Protein AF-A0A9J6D8A8-F1 (afdb_monomer_lite)

Organism: Rhipicephalus microplus (NCBI:txid6941)

Radius of gyration: 27.69 Å; chains: 1; bounding box: 55×91×61 Å

Structure (mmCIF, N/CA/C/O backbone):
data_AF-A0A9J6D8A8-F1
#
_entry.id   AF-A0A9J6D8A8-F1
#
loop_
_atom_site.group_PDB
_atom_site.id
_atom_site.type_symbol
_atom_site.label_atom_id
_atom_site.label_alt_id
_atom_site.label_comp_id
_atom_site.label_asym_id
_atom_site.label_entity_id
_atom_site.label_seq_id
_atom_site.pdbx_PDB_ins_code
_atom_site.Cartn_x
_atom_site.Cartn_y
_atom_site.Cartn_z
_atom_site.occupancy
_atom_site.B_iso_or_equiv
_atom_site.auth_seq_id
_atom_site.auth_comp_id
_atom_site.auth_asym_id
_atom_site.auth_atom_id
_atom_site.pdbx_PDB_model_num
ATOM 1 N N . MET A 1 1 ? -4.383 72.864 32.212 1.00 35.28 1 MET A N 1
ATOM 2 C CA . MET A 1 1 ? -5.854 72.749 32.378 1.00 35.28 1 MET A CA 1
ATOM 3 C C . MET A 1 1 ? -6.503 73.146 31.056 1.00 35.28 1 MET A C 1
ATOM 5 O O . MET A 1 1 ? -5.994 74.085 30.468 1.00 35.28 1 MET A O 1
ATOM 9 N N . LYS A 1 2 ? -7.556 72.514 30.526 1.00 36.81 2 LYS A N 1
ATOM 10 C CA . LYS A 1 2 ? -8.267 71.269 30.898 1.00 36.81 2 LYS A CA 1
ATOM 11 C C . LYS A 1 2 ? -8.363 70.360 29.654 1.00 36.81 2 LYS A C 1
ATOM 13 O O . LYS A 1 2 ? -8.158 70.834 28.544 1.00 36.81 2 LYS A O 1
ATOM 18 N N . ALA A 1 3 ? -8.729 69.097 29.846 1.00 33.97 3 ALA A N 1
ATOM 19 C CA . ALA A 1 3 ? -9.171 68.184 28.790 1.00 33.97 3 ALA A CA 1
ATOM 20 C C . ALA A 1 3 ? -10.466 67.481 29.241 1.00 33.97 3 ALA A C 1
ATOM 22 O O . ALA A 1 3 ? -10.722 67.449 30.446 1.00 33.97 3 ALA A O 1
ATOM 23 N N . LEU A 1 4 ? -11.199 66.877 28.290 1.00 40.53 4 LEU A N 1
ATOM 24 C CA . LEU A 1 4 ? -12.414 66.053 28.483 1.00 40.53 4 LEU A CA 1
ATOM 25 C C . LEU A 1 4 ? -13.652 66.848 28.983 1.00 40.53 4 LEU A C 1
ATOM 27 O O . LEU A 1 4 ? -13.498 67.826 29.704 1.00 40.53 4 LEU A O 1
ATOM 31 N N . THR A 1 5 ? -14.925 66.513 28.713 1.00 37.47 5 THR A N 1
ATOM 32 C CA . THR A 1 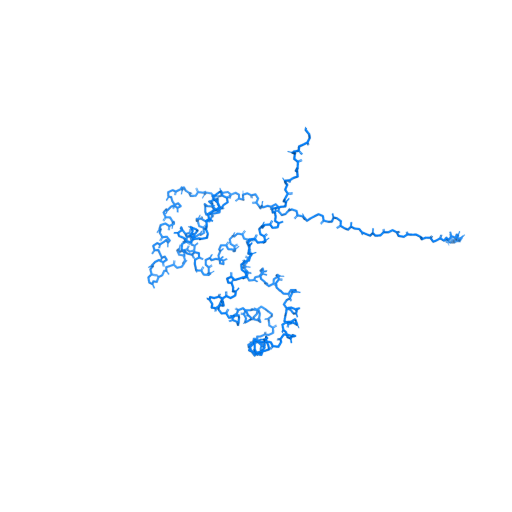5 ? -15.641 65.688 27.688 1.00 37.47 5 THR A CA 1
ATOM 33 C C . THR A 1 5 ? -17.073 66.325 27.570 1.00 37.47 5 THR A C 1
ATOM 35 O O . THR A 1 5 ? -17.114 67.546 27.675 1.00 37.47 5 THR A O 1
ATOM 38 N N . LYS A 1 6 ? -18.277 65.735 27.389 1.00 39.50 6 LYS A N 1
ATOM 39 C CA . LYS A 1 6 ? -18.820 64.358 27.263 1.00 39.50 6 LYS A CA 1
ATOM 40 C C . LYS A 1 6 ? -20.301 64.414 26.809 1.00 39.50 6 LYS A C 1
ATOM 42 O O . LYS A 1 6 ? -20.998 65.279 27.319 1.00 39.50 6 LYS A O 1
ATOM 47 N N . GLU A 1 7 ? -20.771 63.414 26.039 1.00 38.16 7 GLU A N 1
ATOM 48 C CA . GLU A 1 7 ? -22.173 62.891 26.049 1.00 38.16 7 GLU A CA 1
ATOM 49 C C . GLU A 1 7 ? -23.345 63.838 25.639 1.00 38.16 7 GLU A C 1
ATOM 51 O O . GLU A 1 7 ? -23.143 65.040 25.534 1.00 38.16 7 GLU A O 1
ATOM 56 N N . ASN A 1 8 ? -24.605 63.430 25.369 1.00 35.09 8 ASN A N 1
ATOM 57 C CA . ASN A 1 8 ? -25.286 62.192 24.872 1.00 35.09 8 ASN A CA 1
ATOM 58 C C . ASN A 1 8 ? -26.634 62.681 24.197 1.00 35.09 8 ASN A C 1
ATOM 60 O O . ASN A 1 8 ? -26.703 63.872 23.905 1.00 35.09 8 ASN A O 1
ATOM 64 N N . THR A 1 9 ? -27.739 61.983 23.858 1.00 33.75 9 THR A N 1
ATOM 65 C CA . THR A 1 9 ? -28.285 60.614 24.048 1.00 33.75 9 THR A CA 1
ATOM 66 C C . THR A 1 9 ? -29.373 60.305 22.983 1.00 33.75 9 THR A C 1
ATOM 68 O O . THR A 1 9 ? -30.087 61.218 22.589 1.00 33.75 9 THR A O 1
ATOM 71 N N . GLU A 1 10 ? -29.629 59.012 22.695 1.00 33.69 10 GLU A N 1
ATOM 72 C CA . GLU A 1 10 ? -30.960 58.427 22.333 1.00 33.69 10 GLU A CA 1
ATOM 73 C C . GLU A 1 10 ? -31.621 58.768 20.950 1.00 33.69 10 GLU A C 1
ATOM 75 O O . GLU A 1 10 ? -31.393 59.828 20.389 1.00 33.69 10 GLU A O 1
ATOM 80 N N . ARG A 1 11 ? -32.454 57.929 20.282 1.00 31.58 11 ARG A N 1
ATOM 81 C CA . ARG A 1 11 ? -33.209 56.687 20.631 1.00 31.58 11 ARG A CA 1
ATOM 82 C C . ARG A 1 11 ? -33.168 55.597 19.530 1.00 31.58 11 ARG A C 1
ATOM 84 O O . ARG A 1 11 ? -32.892 55.881 18.372 1.00 31.58 11 ARG A O 1
ATOM 91 N N . ILE A 1 12 ? -33.551 54.362 19.889 1.00 39.00 12 ILE A N 1
ATOM 92 C CA . ILE A 1 12 ? -33.782 53.195 18.996 1.00 39.00 12 ILE A CA 1
ATOM 93 C C . ILE A 1 12 ? -35.261 52.755 19.127 1.00 39.00 12 ILE A C 1
ATOM 95 O O . ILE A 1 12 ? -35.808 52.887 20.226 1.00 39.00 12 ILE A O 1
ATOM 99 N N . PRO A 1 13 ? -35.918 52.173 18.093 1.00 39.47 13 PRO A N 1
ATOM 100 C CA . PRO A 1 13 ? -36.379 50.782 18.283 1.00 39.47 13 PRO A CA 1
ATOM 101 C C . PRO A 1 13 ? -36.463 49.855 17.031 1.00 39.47 13 PRO A C 1
ATOM 103 O O . PRO A 1 13 ? -37.183 50.119 16.078 1.00 39.47 13 PRO A O 1
ATOM 106 N N . ARG A 1 14 ? -35.905 48.639 17.190 1.00 34.66 14 ARG A N 1
ATOM 107 C CA . ARG A 1 14 ? -36.471 47.310 16.805 1.00 34.66 14 ARG A CA 1
ATOM 108 C C . ARG A 1 14 ? -36.584 46.841 15.322 1.00 34.66 14 ARG A C 1
ATOM 110 O O . ARG A 1 14 ? -37.647 46.879 14.720 1.00 34.66 14 ARG A O 1
ATOM 117 N N . LYS A 1 15 ? -35.568 46.052 14.926 1.00 37.09 15 LYS A N 1
ATOM 118 C CA . LYS A 1 15 ? -35.630 44.574 14.697 1.00 37.09 15 LYS A CA 1
ATOM 119 C C . LYS A 1 15 ? -36.459 43.980 13.526 1.00 37.09 15 LYS A C 1
ATOM 121 O O . LYS A 1 15 ? -37.667 43.815 13.646 1.00 37.09 15 LYS A O 1
ATOM 126 N N . LYS A 1 16 ? -35.749 43.361 12.563 1.00 34.53 16 LYS A N 1
ATOM 127 C CA . LYS A 1 16 ? -36.067 42.062 11.904 1.00 34.53 16 LYS A CA 1
ATOM 128 C C . LYS A 1 16 ? -34.751 41.334 11.530 1.00 34.53 16 LYS A C 1
ATOM 130 O O . LYS A 1 16 ? -33.780 42.007 11.211 1.00 34.53 16 LYS A O 1
ATOM 135 N N . LYS A 1 17 ? -34.715 39.991 11.603 1.00 37.66 17 LYS A N 1
ATOM 136 C CA . LYS A 1 17 ? -33.693 39.121 10.954 1.00 37.66 17 LYS A CA 1
ATOM 137 C C . LYS A 1 17 ? -34.224 38.685 9.562 1.00 37.66 17 LYS A C 1
ATOM 139 O O . LYS A 1 17 ? -35.431 38.828 9.348 1.00 37.66 17 LYS A O 1
ATOM 144 N N . PRO A 1 18 ? -33.383 38.154 8.652 1.00 36.22 18 PRO A N 1
ATOM 145 C CA . PRO A 1 18 ? -33.225 36.687 8.604 1.00 36.22 18 PRO A CA 1
ATOM 146 C C . PRO A 1 18 ? -31.774 36.179 8.405 1.00 36.22 18 PRO A C 1
ATOM 148 O O . PRO A 1 18 ? -30.911 36.921 7.960 1.00 36.22 18 PRO A O 1
ATOM 151 N N . THR A 1 19 ? -31.577 34.913 8.804 1.00 33.56 19 THR A N 1
ATOM 152 C CA . THR A 1 19 ? -30.574 33.893 8.391 1.00 33.56 19 THR A CA 1
ATOM 153 C C . THR A 1 19 ? -29.184 34.284 7.865 1.00 33.56 19 THR A C 1
ATOM 155 O O . THR A 1 19 ? -29.048 34.910 6.817 1.00 33.56 19 THR A O 1
ATOM 158 N N . GLU A 1 20 ? -28.160 33.725 8.523 1.00 43.00 20 GLU A N 1
ATOM 159 C CA . GLU A 1 20 ? -26.911 33.323 7.865 1.00 43.00 20 GLU A CA 1
ATOM 160 C C . GLU A 1 20 ? -27.185 32.241 6.797 1.00 43.00 20 GLU A C 1
ATOM 162 O O . GLU A 1 20 ? -28.099 31.436 6.973 1.00 43.00 20 GLU A O 1
ATOM 167 N N . ASP A 1 21 ? -26.363 32.178 5.746 1.00 37.50 21 ASP A N 1
ATOM 168 C CA . ASP A 1 21 ? -26.173 30.957 4.949 1.00 37.50 21 ASP A CA 1
ATOM 169 C C . ASP A 1 21 ? -24.722 30.941 4.427 1.00 37.50 21 ASP A C 1
ATOM 171 O O . ASP A 1 21 ? -24.356 31.679 3.506 1.00 37.50 21 ASP A O 1
ATOM 175 N N . GLU A 1 22 ? -23.846 30.179 5.090 1.00 45.62 22 GLU A N 1
ATOM 176 C CA . GLU A 1 22 ? -22.434 30.060 4.711 1.00 45.62 22 GLU A CA 1
ATOM 177 C C . GLU A 1 22 ? -22.297 29.184 3.460 1.00 45.62 22 GLU A C 1
ATOM 179 O O . GLU A 1 22 ? -22.051 27.980 3.538 1.00 45.62 22 GLU A O 1
ATOM 184 N N . CYS A 1 23 ? -22.387 29.798 2.276 1.00 33.59 23 CYS A N 1
ATOM 185 C CA . CYS A 1 23 ? -22.027 29.145 1.014 1.00 33.59 23 CYS A CA 1
ATOM 186 C C . CYS A 1 23 ? -20.494 29.031 0.861 1.00 33.59 23 CYS A C 1
ATOM 188 O O . CYS A 1 23 ? -19.892 29.500 -0.109 1.00 33.59 23 CYS A O 1
ATOM 190 N N . THR A 1 24 ? -19.849 28.413 1.851 1.00 47.09 24 THR A N 1
ATOM 191 C CA . THR A 1 24 ? -18.422 28.084 1.869 1.00 47.09 24 THR A CA 1
ATOM 192 C C . THR A 1 24 ? -18.193 26.925 0.906 1.00 47.09 24 THR A C 1
ATOM 194 O O . THR A 1 24 ? -18.107 25.763 1.304 1.00 47.09 24 THR A O 1
ATOM 197 N N . ALA A 1 25 ? -18.162 27.248 -0.391 1.00 47.00 25 ALA A N 1
ATOM 198 C CA . ALA A 1 25 ? -17.981 26.282 -1.466 1.00 47.00 25 ALA A CA 1
ATOM 199 C C . ALA A 1 25 ? -16.781 25.367 -1.155 1.00 47.00 25 ALA A C 1
ATOM 201 O O . ALA A 1 25 ? -15.708 25.879 -0.812 1.00 47.00 25 ALA A O 1
ATOM 202 N N . PRO A 1 26 ? -16.934 24.030 -1.249 1.00 49.62 26 PRO A N 1
ATOM 203 C CA . PRO A 1 26 ? -15.895 23.101 -0.831 1.00 49.62 26 PRO A CA 1
ATOM 204 C C . PRO A 1 26 ? -14.622 23.392 -1.620 1.00 49.62 26 PRO A C 1
ATOM 206 O O . PRO A 1 26 ? -14.615 23.318 -2.851 1.00 49.62 26 PRO A O 1
ATOM 209 N N . ARG A 1 27 ? -13.552 23.768 -0.904 1.00 53.00 27 ARG A N 1
ATOM 210 C CA . ARG A 1 27 ? -12.277 24.166 -1.507 1.00 53.00 27 ARG A CA 1
ATOM 211 C C . ARG A 1 27 ? -11.782 23.022 -2.383 1.00 53.00 27 ARG A C 1
ATOM 213 O O . ARG A 1 27 ? -11.308 22.017 -1.859 1.00 53.00 27 ARG A O 1
ATOM 220 N N . ARG A 1 28 ? -11.901 23.188 -3.705 1.00 47.09 28 ARG A N 1
ATOM 221 C CA . ARG A 1 28 ? -11.493 22.192 -4.697 1.00 47.09 28 ARG A CA 1
ATOM 222 C C . ARG A 1 28 ? -10.050 21.798 -4.409 1.00 47.09 28 ARG A C 1
ATOM 224 O O . ARG A 1 28 ? -9.140 22.604 -4.588 1.00 47.09 28 ARG A O 1
ATOM 231 N N . THR A 1 29 ? -9.851 20.573 -3.940 1.00 44.06 29 THR A N 1
ATOM 232 C CA . THR A 1 29 ? -8.525 19.986 -3.809 1.00 44.06 29 THR A CA 1
ATOM 233 C C . THR A 1 29 ? -8.021 19.712 -5.214 1.00 44.06 29 THR A C 1
ATOM 235 O O . THR A 1 29 ? -8.337 18.699 -5.837 1.00 44.06 29 THR A O 1
ATOM 238 N N . GLU A 1 30 ? -7.275 20.674 -5.749 1.00 51.56 30 GLU A N 1
ATOM 239 C CA . GLU A 1 30 ? -6.495 20.470 -6.958 1.00 51.56 30 GLU A CA 1
ATOM 240 C C . GLU A 1 30 ? -5.614 19.239 -6.727 1.00 51.56 30 GLU A C 1
ATOM 242 O O . GLU A 1 30 ? -4.804 19.206 -5.796 1.00 51.56 30 GLU A O 1
ATOM 247 N N . ARG A 1 31 ? -5.818 18.189 -7.537 1.00 52.09 31 ARG A N 1
ATOM 248 C CA . ARG A 1 31 ? -4.897 17.048 -7.564 1.00 52.09 31 ARG A CA 1
ATOM 249 C C . ARG A 1 31 ? -3.503 17.634 -7.803 1.00 52.09 31 ARG A C 1
ATOM 251 O O . ARG A 1 31 ? -3.383 18.393 -8.766 1.00 52.09 31 ARG A O 1
ATOM 258 N N . PRO A 1 32 ? -2.481 17.317 -6.984 1.00 51.41 32 PRO A N 1
ATOM 259 C CA . PRO A 1 32 ? -1.145 17.855 -7.188 1.00 51.41 32 PRO A CA 1
ATOM 260 C C . PRO A 1 32 ? -0.707 17.639 -8.636 1.00 51.41 32 PRO A C 1
ATOM 262 O O . PRO A 1 32 ? -0.576 16.494 -9.081 1.00 51.41 32 PRO A O 1
ATOM 265 N N . SER A 1 33 ? -0.550 18.748 -9.369 1.00 51.91 33 SER A N 1
ATOM 266 C CA . SER A 1 33 ? -0.023 18.741 -10.734 1.00 51.91 33 SER A CA 1
ATOM 267 C C . SER A 1 33 ? 1.295 17.976 -10.736 1.00 51.91 33 SER A C 1
ATOM 269 O O . SER A 1 33 ? 2.048 18.083 -9.766 1.00 51.91 33 SER A O 1
ATOM 271 N N . ALA A 1 34 ? 1.530 17.165 -11.771 1.00 53.62 34 ALA A N 1
ATOM 272 C CA . ALA A 1 34 ? 2.587 16.157 -11.788 1.00 53.62 34 ALA A CA 1
ATOM 273 C C . ALA A 1 34 ? 3.938 16.757 -11.365 1.00 53.62 34 ALA A C 1
ATOM 275 O O . ALA A 1 34 ? 4.579 17.493 -12.114 1.00 53.62 34 ALA A O 1
ATOM 276 N N . ALA A 1 35 ? 4.341 16.464 -10.126 1.00 46.66 35 ALA A N 1
ATOM 277 C CA . ALA A 1 35 ? 5.546 17.017 -9.541 1.00 46.66 35 ALA A CA 1
ATOM 278 C C . ALA A 1 35 ? 6.757 16.375 -10.221 1.00 46.66 35 ALA A C 1
ATOM 280 O O . ALA A 1 35 ? 7.029 15.205 -9.975 1.00 46.66 35 ALA A O 1
ATOM 281 N N . VAL A 1 36 ? 7.405 17.161 -11.089 1.00 45.19 36 VAL A N 1
ATOM 282 C CA . VAL A 1 36 ? 8.722 16.973 -11.724 1.00 45.19 36 VAL A CA 1
ATOM 283 C C . VAL A 1 36 ? 9.180 15.513 -11.808 1.00 45.19 36 VAL A C 1
ATOM 285 O O . VAL A 1 36 ? 9.716 14.963 -10.847 1.00 45.19 36 VAL A O 1
ATOM 288 N N . LEU A 1 37 ? 9.045 14.922 -12.999 1.00 50.97 37 LEU A N 1
ATOM 289 C CA . LEU A 1 37 ? 9.699 13.661 -13.352 1.00 50.97 37 LEU A CA 1
ATOM 290 C C . LEU A 1 37 ? 11.226 13.858 -13.351 1.00 50.97 37 LEU A C 1
ATOM 292 O O . LEU A 1 37 ? 11.815 14.206 -14.371 1.00 50.97 37 LEU A O 1
ATOM 296 N N . ALA A 1 38 ? 11.853 13.681 -12.190 1.00 49.91 38 ALA A N 1
ATOM 297 C CA . ALA A 1 38 ? 13.299 13.540 -12.073 1.00 49.91 38 ALA A CA 1
ATOM 298 C C . ALA A 1 38 ? 13.695 12.169 -12.639 1.00 49.91 38 ALA A C 1
ATOM 300 O O . ALA A 1 38 ? 13.174 11.167 -12.155 1.00 49.91 38 ALA A O 1
ATOM 301 N N . ASP A 1 39 ? 14.547 12.169 -13.672 1.00 55.91 39 ASP A N 1
ATOM 302 C CA . ASP A 1 39 ? 15.022 11.010 -14.448 1.00 55.91 39 ASP A CA 1
ATOM 303 C C . ASP A 1 39 ? 14.048 9.824 -14.480 1.00 55.91 39 ASP A C 1
ATOM 305 O O . ASP A 1 39 ? 14.208 8.817 -13.789 1.00 55.91 39 ASP A O 1
ATOM 309 N N . ALA A 1 40 ? 13.017 9.954 -15.320 1.00 62.84 40 ALA A N 1
ATOM 310 C CA . ALA A 1 40 ? 12.147 8.836 -15.647 1.00 62.84 40 ALA A CA 1
ATOM 311 C C . ALA A 1 40 ? 12.965 7.734 -16.343 1.00 62.84 40 ALA A C 1
ATOM 313 O O . ALA A 1 40 ? 13.371 7.892 -17.496 1.00 62.84 40 ALA A O 1
ATOM 314 N N . GLU A 1 41 ? 13.190 6.624 -15.634 1.00 76.62 41 GLU A N 1
ATOM 315 C CA . GLU A 1 41 ? 13.697 5.378 -16.214 1.00 76.62 41 GLU A CA 1
ATOM 316 C C . GLU A 1 41 ? 12.842 4.983 -17.431 1.00 76.62 41 GLU A C 1
ATOM 318 O O . GLU A 1 41 ? 11.616 5.135 -17.421 1.00 76.62 41 GLU A O 1
ATOM 323 N N . ASP A 1 42 ? 13.482 4.481 -18.489 1.00 88.25 42 ASP A N 1
ATOM 324 C CA . ASP A 1 42 ? 12.775 4.112 -19.714 1.00 88.25 42 ASP A CA 1
ATOM 325 C C . ASP A 1 42 ? 11.813 2.924 -19.518 1.00 88.25 42 ASP A C 1
ATOM 327 O O . ASP A 1 42 ? 11.853 2.180 -18.533 1.00 88.25 42 ASP A O 1
ATOM 331 N N . ALA A 1 43 ? 10.904 2.745 -20.480 1.00 86.69 43 ALA A N 1
ATOM 332 C CA . ALA A 1 43 ? 9.865 1.722 -20.402 1.00 86.69 43 ALA A CA 1
ATOM 333 C C . ALA A 1 43 ? 10.426 0.287 -20.324 1.00 86.69 43 ALA A C 1
ATOM 335 O O . ALA A 1 43 ? 9.778 -0.585 -19.742 1.00 86.69 43 ALA A O 1
ATOM 336 N N . GLU A 1 44 ? 11.622 0.039 -20.868 1.00 89.44 44 GLU A N 1
ATOM 337 C CA . GLU A 1 44 ? 12.293 -1.264 -20.805 1.00 89.44 44 GLU A CA 1
ATOM 338 C C . GLU A 1 44 ? 12.865 -1.521 -19.403 1.00 89.44 44 GLU A C 1
ATOM 340 O O . GLU A 1 44 ? 12.651 -2.592 -18.832 1.00 89.44 44 GLU A O 1
ATOM 345 N N . THR A 1 45 ? 13.492 -0.511 -18.798 1.00 93.00 45 THR A N 1
ATOM 346 C CA . THR A 1 45 ? 14.000 -0.520 -17.420 1.00 93.00 45 THR A CA 1
ATOM 347 C C . THR A 1 45 ? 12.861 -0.703 -16.414 1.00 93.00 45 THR A C 1
ATOM 349 O O . THR A 1 45 ? 12.919 -1.592 -15.561 1.00 93.00 45 THR A O 1
ATOM 352 N N . ILE A 1 46 ? 11.766 0.050 -16.567 1.00 93.69 46 ILE A N 1
ATOM 353 C CA . ILE A 1 46 ? 10.547 -0.085 -15.755 1.00 93.69 46 ILE A CA 1
ATOM 354 C C . ILE A 1 46 ? 9.945 -1.494 -15.879 1.00 93.69 46 ILE A C 1
ATOM 356 O O . ILE A 1 46 ? 9.574 -2.096 -14.867 1.00 93.69 46 ILE A O 1
ATOM 360 N N . ALA A 1 47 ? 9.876 -2.061 -17.090 1.00 93.31 47 ALA A N 1
ATOM 361 C CA . ALA A 1 47 ? 9.430 -3.441 -17.292 1.00 93.31 47 ALA A CA 1
ATOM 362 C C . ALA A 1 47 ? 10.390 -4.464 -16.652 1.00 93.31 47 ALA A C 1
ATOM 364 O O . ALA A 1 47 ? 9.936 -5.457 -16.074 1.00 93.31 47 ALA A O 1
ATOM 365 N N . GLY A 1 48 ? 11.699 -4.199 -16.691 1.00 95.38 48 GLY A N 1
ATOM 366 C CA . GLY A 1 48 ? 12.735 -4.969 -16.005 1.00 95.38 48 GLY A CA 1
ATOM 367 C C . GLY A 1 48 ? 12.514 -5.032 -14.492 1.00 95.38 48 GLY A C 1
ATOM 368 O O . GLY A 1 48 ? 12.466 -6.131 -13.935 1.00 95.38 48 GLY A O 1
ATOM 369 N N . HIS A 1 49 ? 12.288 -3.885 -13.841 1.00 95.88 49 HIS A N 1
ATOM 370 C CA . HIS A 1 49 ? 11.986 -3.809 -12.403 1.00 95.88 49 HIS A CA 1
ATOM 371 C C . HIS A 1 49 ? 10.701 -4.555 -12.039 1.00 95.88 49 HIS A C 1
ATOM 373 O O . HIS A 1 49 ? 10.692 -5.327 -11.081 1.00 95.88 49 HIS A O 1
ATOM 379 N N . VAL A 1 50 ? 9.627 -4.402 -12.826 1.00 95.88 50 VAL A N 1
ATOM 380 C CA . VAL A 1 50 ? 8.366 -5.143 -12.616 1.00 95.88 50 VAL A CA 1
ATOM 381 C C . VAL A 1 50 ? 8.587 -6.657 -12.703 1.00 95.88 50 VAL A C 1
ATOM 383 O O . VAL A 1 50 ? 8.116 -7.406 -11.842 1.00 95.88 50 VAL A O 1
ATOM 386 N N . LEU A 1 51 ? 9.334 -7.126 -13.707 1.00 96.19 51 LEU A N 1
ATOM 387 C CA . LEU A 1 51 ? 9.647 -8.544 -13.892 1.00 96.19 51 LEU A CA 1
ATOM 388 C C . LEU A 1 51 ? 10.540 -9.089 -12.763 1.00 96.19 51 LEU A C 1
ATOM 390 O O . LEU A 1 51 ? 10.328 -10.210 -12.295 1.00 96.19 51 LEU A O 1
ATOM 394 N N . ALA A 1 52 ? 11.540 -8.322 -12.328 1.00 94.06 52 ALA A N 1
ATOM 395 C CA . ALA A 1 52 ? 12.468 -8.725 -11.276 1.00 94.06 52 ALA A CA 1
ATOM 396 C C . ALA A 1 52 ? 11.783 -8.778 -9.902 1.00 94.06 52 ALA A C 1
ATOM 398 O O . ALA A 1 52 ? 11.846 -9.807 -9.232 1.00 94.06 52 ALA A O 1
ATOM 399 N N . MET A 1 53 ? 11.022 -7.743 -9.541 1.00 95.69 53 MET A N 1
ATOM 400 C CA . MET A 1 53 ? 10.161 -7.717 -8.354 1.00 95.69 53 MET A CA 1
ATOM 401 C C . MET A 1 53 ? 9.165 -8.886 -8.339 1.00 95.69 53 MET A C 1
ATOM 403 O O . MET A 1 53 ? 8.994 -9.536 -7.311 1.00 95.69 53 MET A O 1
ATOM 407 N N . THR A 1 54 ? 8.537 -9.203 -9.477 1.00 95.75 54 THR A N 1
ATOM 408 C CA . THR A 1 54 ? 7.602 -10.341 -9.584 1.00 95.75 54 THR A CA 1
ATOM 409 C C . THR A 1 54 ? 8.292 -11.680 -9.290 1.00 95.75 54 THR A C 1
ATOM 411 O O . THR A 1 54 ? 7.706 -12.547 -8.643 1.00 95.75 54 THR A O 1
ATOM 414 N N . LYS A 1 55 ? 9.557 -11.845 -9.703 1.00 96.50 55 LYS A N 1
ATOM 415 C CA . LYS A 1 55 ? 10.381 -13.014 -9.347 1.00 96.50 55 LYS A CA 1
ATOM 416 C C . LYS A 1 55 ? 10.812 -13.004 -7.877 1.00 96.50 55 LYS A C 1
ATOM 418 O O . LYS A 1 55 ? 10.924 -14.074 -7.287 1.00 96.50 55 LYS A O 1
ATOM 423 N N . GLU A 1 56 ? 11.048 -11.830 -7.294 1.00 97.38 56 GLU A N 1
ATOM 424 C CA . GLU A 1 56 ? 11.448 -11.677 -5.891 1.00 97.38 56 GLU A CA 1
ATOM 425 C C . GLU A 1 56 ? 10.322 -12.075 -4.931 1.00 97.38 56 GLU A C 1
ATOM 427 O O . GLU A 1 56 ? 10.522 -12.921 -4.061 1.00 97.38 56 GLU A O 1
ATOM 432 N N . VAL A 1 57 ? 9.114 -11.541 -5.153 1.00 95.75 57 VAL A N 1
ATOM 433 C CA . VAL A 1 57 ? 7.899 -11.843 -4.371 1.00 95.75 57 VAL A CA 1
ATOM 434 C C . VAL A 1 57 ? 7.567 -13.343 -4.384 1.00 95.75 57 VAL A C 1
ATOM 436 O O . VAL A 1 57 ? 7.026 -13.863 -3.413 1.00 95.75 57 VAL A O 1
ATOM 439 N N . ALA A 1 58 ? 7.927 -14.060 -5.454 1.00 95.50 58 ALA A N 1
ATOM 440 C CA . ALA A 1 58 ? 7.703 -15.499 -5.591 1.00 95.50 58 ALA A CA 1
ATOM 441 C C . ALA A 1 58 ? 8.733 -16.393 -4.858 1.00 95.50 58 ALA A C 1
ATOM 443 O O . ALA A 1 58 ? 8.594 -17.619 -4.876 1.00 95.50 58 ALA A O 1
ATOM 444 N N . LYS A 1 59 ? 9.779 -15.834 -4.227 1.00 95.94 59 LYS A N 1
ATOM 445 C CA . LYS A 1 59 ? 10.767 -16.628 -3.475 1.00 95.94 59 LYS A CA 1
ATOM 446 C C . LYS A 1 59 ? 10.222 -17.077 -2.118 1.00 95.94 59 LYS A C 1
ATOM 448 O O . LYS A 1 59 ? 9.509 -16.351 -1.439 1.00 95.94 59 LYS A O 1
ATOM 453 N N . ALA A 1 60 ? 10.703 -18.225 -1.634 1.00 94.62 60 ALA A N 1
ATOM 454 C CA . ALA A 1 60 ? 10.440 -18.696 -0.267 1.00 94.62 60 ALA A CA 1
ATOM 455 C C . ALA A 1 60 ? 11.024 -17.782 0.839 1.00 94.62 60 ALA A C 1
ATOM 457 O O . ALA A 1 60 ? 10.657 -17.912 2.005 1.00 94.62 60 ALA A O 1
ATOM 458 N N . ARG A 1 61 ? 11.954 -16.885 0.481 1.00 94.88 61 ARG A N 1
ATOM 459 C CA . ARG A 1 61 ? 12.465 -15.776 1.302 1.00 94.88 61 ARG A CA 1
ATOM 460 C C . ARG A 1 61 ? 12.737 -14.579 0.374 1.00 94.88 61 ARG A C 1
ATOM 462 O O . ARG A 1 61 ? 13.816 -14.547 -0.219 1.00 94.88 61 ARG A O 1
ATOM 469 N N . PRO A 1 62 ? 11.770 -13.667 0.177 1.00 95.12 62 PRO A N 1
ATOM 470 C CA . PRO A 1 62 ? 11.955 -12.477 -0.653 1.00 95.12 62 PRO A CA 1
ATOM 471 C C . PRO A 1 62 ? 12.907 -11.465 -0.008 1.00 95.12 62 PRO A C 1
ATOM 473 O O . PRO A 1 62 ? 12.857 -11.250 1.205 1.00 95.12 62 PRO A O 1
ATOM 476 N N . ASP A 1 63 ? 13.727 -10.796 -0.815 1.00 97.25 63 ASP A N 1
ATOM 477 C CA . ASP A 1 63 ? 14.412 -9.569 -0.411 1.00 97.25 63 ASP A CA 1
ATOM 478 C C . ASP A 1 63 ? 13.419 -8.394 -0.424 1.00 97.25 63 ASP A C 1
ATOM 480 O O . ASP A 1 63 ? 13.069 -7.842 -1.471 1.00 97.25 63 ASP A O 1
ATOM 484 N N . MET A 1 64 ? 12.952 -8.015 0.766 1.00 96.25 64 MET A N 1
ATOM 485 C CA . MET A 1 64 ? 12.021 -6.899 0.929 1.00 96.25 64 MET A CA 1
ATOM 486 C C . MET A 1 64 ? 12.640 -5.547 0.562 1.00 96.25 64 MET A C 1
ATOM 488 O O . MET A 1 64 ? 11.926 -4.703 0.029 1.00 96.25 64 MET A O 1
ATOM 492 N N . ALA A 1 65 ? 13.943 -5.335 0.774 1.00 96.38 65 ALA A N 1
ATOM 493 C CA . ALA A 1 65 ? 14.590 -4.073 0.414 1.00 96.38 65 ALA A CA 1
ATOM 494 C C . ALA A 1 65 ? 14.672 -3.914 -1.114 1.00 96.38 65 ALA A C 1
ATOM 496 O O . ALA A 1 65 ? 14.423 -2.829 -1.640 1.00 96.38 65 ALA A O 1
ATOM 497 N N . TYR A 1 66 ? 14.929 -5.011 -1.833 1.00 96.69 66 TYR A N 1
ATOM 498 C CA . TYR A 1 66 ? 14.879 -5.029 -3.296 1.00 96.69 66 TYR A CA 1
ATOM 499 C C . TYR A 1 66 ? 13.458 -4.795 -3.841 1.00 96.69 66 TYR A C 1
ATOM 501 O O . TYR A 1 66 ? 13.279 -4.045 -4.803 1.00 96.69 66 TYR A O 1
ATOM 509 N N . ILE A 1 67 ? 12.433 -5.379 -3.205 1.00 96.75 67 ILE A N 1
ATOM 510 C CA . ILE A 1 67 ? 11.024 -5.124 -3.556 1.00 96.75 67 ILE A CA 1
ATOM 511 C C . ILE A 1 67 ? 10.655 -3.653 -3.313 1.00 96.75 67 ILE A C 1
ATOM 513 O O . ILE A 1 67 ? 9.991 -3.055 -4.159 1.00 96.75 67 ILE A O 1
ATOM 517 N N . GLU A 1 68 ? 11.092 -3.052 -2.203 1.00 96.19 68 GLU A N 1
ATOM 518 C CA . GLU A 1 68 ? 10.829 -1.641 -1.889 1.00 96.19 68 GLU A CA 1
ATOM 519 C C . GLU A 1 68 ? 11.514 -0.672 -2.872 1.00 96.19 68 GLU A C 1
ATOM 521 O O . GLU A 1 68 ? 10.876 0.298 -3.292 1.00 96.19 68 GLU A O 1
ATOM 526 N N . ASP A 1 69 ? 12.748 -0.941 -3.319 1.00 95.50 69 ASP A N 1
ATOM 527 C CA . ASP A 1 69 ? 13.419 -0.157 -4.374 1.00 95.50 69 ASP A CA 1
ATOM 528 C C . ASP A 1 69 ? 12.688 -0.291 -5.724 1.00 95.50 69 ASP A C 1
ATOM 530 O O . ASP A 1 69 ? 12.299 0.718 -6.318 1.00 95.50 69 ASP A O 1
ATOM 534 N N . CYS A 1 70 ? 12.377 -1.517 -6.167 1.00 95.56 70 CYS A N 1
ATOM 535 C CA . CYS A 1 70 ? 11.630 -1.749 -7.410 1.00 95.56 70 CYS A CA 1
ATOM 536 C C . CYS A 1 70 ? 10.238 -1.093 -7.391 1.00 95.56 70 CYS A C 1
ATOM 538 O O . CYS A 1 70 ? 9.804 -0.507 -8.388 1.00 95.56 70 CYS A O 1
ATOM 540 N N . MET A 1 71 ? 9.526 -1.154 -6.262 1.00 95.44 71 MET A N 1
ATOM 541 C CA . MET A 1 71 ? 8.238 -0.475 -6.095 1.00 95.44 71 MET A CA 1
ATOM 542 C C . MET A 1 71 ? 8.392 1.046 -6.129 1.00 95.44 71 MET A C 1
ATOM 544 O O . MET A 1 71 ? 7.604 1.708 -6.806 1.00 95.44 71 MET A O 1
ATOM 548 N N . SER A 1 72 ? 9.422 1.596 -5.482 1.00 94.25 72 SER A N 1
ATOM 549 C CA . SER A 1 72 ? 9.695 3.039 -5.467 1.00 94.25 72 SER A CA 1
ATOM 550 C C . SER A 1 72 ? 10.018 3.580 -6.863 1.00 94.25 72 SER A C 1
ATOM 552 O O . SER A 1 72 ? 9.437 4.584 -7.275 1.00 94.25 72 SER A O 1
ATOM 554 N N . ARG A 1 73 ? 10.875 2.887 -7.627 1.00 93.75 73 ARG A N 1
ATOM 555 C CA . ARG A 1 73 ? 11.217 3.229 -9.022 1.00 93.75 73 ARG A CA 1
ATOM 556 C C . ARG A 1 73 ? 10.015 3.186 -9.951 1.00 93.75 73 ARG A C 1
ATOM 558 O O . ARG A 1 73 ? 9.789 4.098 -10.737 1.00 93.75 73 ARG A O 1
ATOM 565 N N . THR A 1 74 ? 9.199 2.141 -9.831 1.00 95.00 74 THR A N 1
ATOM 566 C CA . THR A 1 74 ? 8.040 1.936 -10.712 1.00 95.00 74 THR A CA 1
ATOM 567 C C . THR A 1 74 ? 6.827 2.804 -10.353 1.00 95.00 74 THR A C 1
ATOM 569 O O . THR A 1 74 ? 5.847 2.803 -11.101 1.00 95.00 74 THR A O 1
ATOM 572 N N . LEU A 1 75 ? 6.874 3.575 -9.256 1.00 93.81 75 LEU A N 1
ATOM 573 C CA . LEU A 1 75 ? 5.771 4.425 -8.792 1.00 93.81 75 LEU A CA 1
ATOM 574 C C . LEU A 1 75 ? 5.280 5.449 -9.836 1.00 93.81 75 LEU A C 1
ATOM 576 O O . LEU A 1 75 ? 4.063 5.521 -10.017 1.00 93.81 75 LEU A O 1
ATOM 580 N N . PRO A 1 76 ? 6.123 6.228 -10.549 1.00 92.44 76 PRO A N 1
ATOM 581 C CA . PRO A 1 76 ? 5.633 7.213 -11.515 1.00 92.44 76 PRO A CA 1
ATOM 582 C C . PRO A 1 76 ? 4.834 6.552 -12.645 1.00 92.44 76 PRO A C 1
ATOM 584 O O . PRO A 1 76 ? 3.688 6.932 -12.880 1.00 92.44 76 PRO A O 1
ATOM 587 N N . SER A 1 77 ? 5.385 5.492 -13.249 1.00 92.75 77 SER A N 1
ATOM 588 C CA . SER A 1 77 ? 4.724 4.724 -14.312 1.00 92.75 77 SER A CA 1
ATOM 589 C C . SER A 1 77 ? 3.453 4.016 -13.819 1.00 92.75 77 SER A C 1
ATOM 591 O O . SER A 1 77 ? 2.423 4.061 -14.490 1.00 92.75 77 SER A O 1
ATOM 593 N N . ARG A 1 78 ? 3.464 3.434 -12.608 1.00 93.81 78 ARG A N 1
ATOM 594 C CA . ARG A 1 78 ? 2.265 2.838 -11.988 1.00 93.81 78 ARG A CA 1
ATOM 595 C C . ARG A 1 78 ? 1.164 3.877 -11.770 1.00 93.81 78 ARG A C 1
ATOM 597 O O . ARG A 1 78 ? 0.006 3.586 -12.058 1.00 93.81 78 ARG A O 1
ATOM 604 N N . ARG A 1 79 ? 1.499 5.084 -11.297 1.00 93.38 79 ARG A N 1
ATOM 605 C CA . ARG A 1 79 ? 0.531 6.183 -11.116 1.00 93.38 79 ARG A CA 1
ATOM 606 C C . ARG A 1 79 ? -0.024 6.700 -12.434 1.00 93.38 79 ARG A C 1
ATOM 608 O O . ARG A 1 79 ? -1.211 7.012 -12.489 1.00 93.38 79 ARG A O 1
ATOM 615 N N . GLU A 1 80 ? 0.821 6.833 -13.450 1.00 92.69 80 GLU A N 1
ATOM 616 C CA . GLU A 1 80 ? 0.413 7.264 -14.785 1.00 92.69 80 GLU A CA 1
ATOM 617 C C . GLU A 1 80 ? -0.567 6.258 -15.391 1.00 92.69 80 GLU A C 1
ATOM 619 O O . GLU A 1 80 ? -1.702 6.624 -15.689 1.00 92.69 80 GLU A O 1
ATOM 624 N N . TRP A 1 81 ? -0.183 4.980 -15.420 1.00 94.50 81 TRP A N 1
ATOM 625 C CA . TRP A 1 81 ? -1.023 3.868 -15.859 1.00 94.50 81 TRP A CA 1
ATOM 626 C C . TRP A 1 81 ? -2.372 3.823 -15.124 1.00 94.50 81 TRP A C 1
ATOM 628 O O . TRP A 1 81 ? -3.422 3.778 -15.759 1.00 94.50 81 TRP A O 1
ATOM 638 N N . VAL A 1 82 ? -2.372 3.931 -13.789 1.00 94.38 82 VAL A N 1
ATOM 639 C CA . VAL A 1 82 ? -3.614 3.962 -12.993 1.00 94.38 82 VAL A CA 1
ATOM 640 C C . VAL A 1 82 ? -4.472 5.203 -13.283 1.00 94.38 82 VAL A C 1
ATOM 642 O O . VAL A 1 82 ? -5.694 5.132 -13.191 1.00 94.38 82 VAL A O 1
ATOM 645 N N . SER A 1 83 ? -3.860 6.332 -13.656 1.00 92.94 83 SER A N 1
ATOM 646 C CA . SER A 1 83 ? -4.573 7.584 -13.957 1.00 92.94 83 SER A CA 1
ATOM 647 C C . SER A 1 83 ? -5.095 7.677 -15.395 1.00 92.94 83 SER A C 1
ATOM 649 O O . SER A 1 83 ? -6.023 8.449 -15.632 1.00 92.94 83 SER A O 1
ATOM 651 N N . GLN A 1 84 ? -4.489 6.948 -16.337 1.00 94.12 84 GLN A N 1
ATOM 652 C CA . GLN A 1 84 ? -4.850 6.930 -17.759 1.00 94.12 84 GLN A CA 1
ATOM 653 C C . GLN A 1 84 ? -5.805 5.771 -18.078 1.00 94.12 84 GLN A C 1
ATOM 655 O O . GLN A 1 84 ? -6.916 6.011 -18.546 1.00 94.12 84 GLN A O 1
ATOM 660 N N . ASP A 1 85 ? -5.418 4.534 -17.753 1.00 94.62 85 ASP A N 1
ATOM 661 C CA . ASP A 1 85 ? -6.145 3.322 -18.160 1.00 94.62 85 ASP A CA 1
ATOM 662 C C . ASP A 1 85 ? -7.295 2.960 -17.204 1.00 94.62 85 ASP A C 1
ATOM 664 O O . ASP A 1 85 ? -8.174 2.181 -17.564 1.00 94.62 85 ASP A O 1
ATOM 668 N N . SER A 1 86 ? -7.296 3.505 -15.979 1.00 93.00 86 SER A N 1
ATOM 669 C CA . SER A 1 86 ? -8.230 3.140 -14.893 1.00 93.00 86 SER A CA 1
ATOM 670 C C . SER A 1 86 ? -8.396 1.611 -14.696 1.00 93.00 86 SER A C 1
ATOM 672 O O . SER A 1 86 ? -9.523 1.110 -14.693 1.00 93.00 86 SER A O 1
ATOM 674 N N . PRO A 1 87 ? -7.290 0.850 -14.551 1.00 95.62 87 PRO A N 1
ATOM 675 C CA . PRO A 1 87 ? -7.294 -0.611 -14.499 1.00 95.62 87 PRO A CA 1
ATOM 676 C C . PRO A 1 87 ? -8.002 -1.157 -13.250 1.00 95.62 87 PRO A C 1
ATOM 678 O O . PRO A 1 87 ? -8.080 -0.491 -12.215 1.00 95.62 87 PRO A O 1
ATOM 681 N N . SER A 1 88 ? -8.474 -2.405 -13.329 1.00 96.62 88 SER A N 1
ATOM 682 C CA . SER A 1 88 ? -9.098 -3.081 -12.188 1.00 96.62 88 SER A CA 1
ATOM 683 C C . SER A 1 88 ? -8.093 -3.361 -11.061 1.00 96.62 88 SER A C 1
ATOM 685 O O . SER A 1 88 ? -6.882 -3.432 -11.282 1.00 96.62 88 SER A O 1
ATOM 687 N N . VAL A 1 89 ? -8.593 -3.574 -9.839 1.00 93.69 89 VAL A N 1
ATOM 688 C CA . VAL A 1 89 ? -7.753 -3.973 -8.693 1.00 93.69 89 VAL A CA 1
ATOM 689 C C . VAL A 1 89 ? -7.026 -5.294 -8.976 1.00 93.69 89 VAL A C 1
ATOM 691 O O . VAL A 1 89 ? -5.846 -5.418 -8.649 1.00 93.69 89 VAL A O 1
ATOM 694 N N . ASP A 1 90 ? -7.681 -6.235 -9.660 1.00 95.81 90 ASP A N 1
ATOM 695 C CA . ASP A 1 90 ? -7.082 -7.514 -10.051 1.00 95.81 90 ASP A CA 1
ATOM 696 C C . ASP A 1 90 ? -5.956 -7.328 -11.080 1.00 95.81 90 ASP A C 1
ATOM 698 O O . ASP A 1 90 ? -4.903 -7.952 -10.954 1.00 95.81 90 ASP A O 1
ATOM 702 N N . ASP A 1 91 ? -6.113 -6.428 -12.059 1.00 96.44 91 ASP A N 1
ATOM 703 C CA . ASP A 1 91 ? -5.052 -6.095 -13.022 1.00 96.44 91 ASP A CA 1
ATOM 704 C C . ASP A 1 91 ? -3.869 -5.382 -12.352 1.00 96.44 91 ASP A C 1
ATOM 706 O O . ASP A 1 91 ? -2.710 -5.659 -12.675 1.00 96.44 91 ASP A O 1
ATOM 710 N N . ILE A 1 92 ? -4.144 -4.493 -11.390 1.00 95.50 92 ILE A N 1
ATOM 711 C CA . ILE A 1 92 ? -3.118 -3.819 -10.584 1.00 95.50 92 ILE A CA 1
ATOM 712 C C . ILE A 1 92 ? -2.310 -4.846 -9.782 1.00 95.50 92 ILE A C 1
ATOM 714 O O . ILE A 1 92 ? -1.081 -4.825 -9.847 1.00 95.50 92 ILE A O 1
ATOM 718 N N . ILE A 1 93 ? -2.973 -5.772 -9.083 1.00 95.88 93 ILE A N 1
ATOM 719 C CA . ILE A 1 93 ? -2.323 -6.841 -8.306 1.00 95.88 93 ILE A CA 1
ATOM 720 C C . ILE A 1 93 ? -1.551 -7.798 -9.225 1.00 95.88 93 ILE A C 1
ATOM 722 O O . ILE A 1 93 ? -0.418 -8.165 -8.926 1.00 95.88 93 ILE A O 1
ATOM 726 N N . LYS A 1 94 ? -2.116 -8.162 -10.378 1.00 95.31 94 LYS A N 1
ATOM 727 C CA . LYS A 1 94 ? -1.483 -9.032 -11.380 1.00 95.31 94 LYS A CA 1
ATOM 728 C C . LYS A 1 94 ? -0.212 -8.424 -11.987 1.00 95.31 94 LYS A C 1
ATOM 730 O O . LYS A 1 94 ? 0.712 -9.167 -12.308 1.00 95.31 94 LYS A O 1
ATOM 735 N N . LYS A 1 95 ? -0.155 -7.095 -12.145 1.00 95.69 95 LYS A N 1
ATOM 736 C CA . LYS A 1 95 ? 1.025 -6.362 -12.643 1.00 95.69 95 LYS A CA 1
ATOM 737 C C . LYS A 1 95 ? 2.017 -6.002 -11.526 1.00 95.69 95 LYS A C 1
ATOM 739 O O . LYS A 1 95 ? 3.213 -5.932 -11.785 1.00 95.69 95 LYS A O 1
ATOM 744 N N . TYR A 1 96 ? 1.542 -5.801 -10.295 1.00 96.50 96 TYR A N 1
ATOM 745 C CA . TYR A 1 96 ? 2.348 -5.431 -9.127 1.00 96.50 96 TYR A CA 1
ATOM 746 C C . TYR A 1 96 ? 1.994 -6.296 -7.898 1.00 96.50 96 TYR A C 1
ATOM 748 O O . TYR A 1 96 ? 1.426 -5.785 -6.930 1.00 96.50 96 TYR A O 1
ATOM 756 N N . PRO A 1 97 ? 2.356 -7.597 -7.877 1.00 95.38 97 PRO A N 1
ATOM 757 C CA . PRO A 1 97 ? 1.951 -8.524 -6.810 1.00 95.38 97 PRO A CA 1
ATOM 758 C C . PRO A 1 97 ? 2.479 -8.148 -5.418 1.00 95.38 97 PRO A C 1
ATOM 760 O O . PRO A 1 97 ? 1.892 -8.538 -4.410 1.00 95.38 97 PRO A O 1
ATOM 763 N N . ALA A 1 98 ? 3.534 -7.330 -5.343 1.00 96.19 98 ALA A N 1
ATOM 764 C CA . ALA A 1 98 ? 4.029 -6.748 -4.097 1.00 96.19 98 ALA A CA 1
ATOM 765 C C . ALA A 1 98 ? 2.969 -5.909 -3.347 1.00 96.19 98 ALA A C 1
ATOM 767 O O . ALA A 1 98 ? 3.060 -5.779 -2.131 1.00 96.19 98 ALA A O 1
ATOM 768 N N . LEU A 1 99 ? 1.936 -5.390 -4.028 1.00 95.38 99 LEU A N 1
ATOM 769 C CA . LEU A 1 99 ? 0.830 -4.646 -3.407 1.00 95.38 99 LEU A CA 1
ATOM 770 C C . LEU A 1 99 ? -0.081 -5.503 -2.508 1.00 95.38 99 LEU A C 1
ATOM 772 O O . LEU A 1 99 ? -0.880 -4.947 -1.762 1.00 95.38 99 LEU A O 1
ATOM 776 N N . LEU A 1 100 ? 0.050 -6.835 -2.529 1.00 93.19 100 LEU A N 1
ATOM 777 C CA . LEU A 1 100 ? -0.578 -7.711 -1.530 1.00 93.19 100 LEU A CA 1
ATOM 778 C C . LEU A 1 100 ? 0.134 -7.659 -0.164 1.00 93.19 100 LEU A C 1
ATOM 780 O O . LEU A 1 100 ? -0.416 -8.116 0.836 1.00 93.19 100 LEU A O 1
ATOM 784 N N . ILE A 1 101 ? 1.356 -7.118 -0.104 1.00 93.06 101 ILE A N 1
ATOM 785 C CA . ILE A 1 101 ? 2.159 -7.036 1.117 1.00 93.06 101 ILE A CA 1
ATOM 786 C C . ILE A 1 101 ? 1.859 -5.705 1.819 1.00 93.06 101 ILE A C 1
ATOM 788 O O . ILE A 1 101 ? 2.128 -4.628 1.288 1.00 93.06 101 ILE A O 1
ATOM 792 N N . GLY A 1 102 ? 1.338 -5.765 3.048 1.00 91.00 102 GLY A N 1
ATOM 793 C CA . GLY A 1 102 ? 0.877 -4.578 3.781 1.00 91.00 102 GLY A CA 1
ATOM 794 C C . GLY A 1 102 ? 1.933 -3.475 3.958 1.00 91.00 102 GLY A C 1
ATOM 795 O O . GLY A 1 102 ? 1.602 -2.297 3.838 1.00 91.00 102 GLY A O 1
ATOM 796 N N . SER A 1 103 ? 3.209 -3.826 4.167 1.00 91.50 103 SER A N 1
ATOM 797 C CA . SER A 1 103 ? 4.304 -2.844 4.263 1.00 91.50 103 SER A CA 1
ATOM 798 C C . SER A 1 103 ? 4.535 -2.078 2.956 1.00 91.50 103 SER A C 1
ATOM 800 O O . SER A 1 103 ? 4.830 -0.886 2.989 1.00 91.50 103 SER A O 1
ATOM 802 N N . ILE A 1 104 ? 4.324 -2.720 1.805 1.00 94.06 104 ILE A N 1
ATOM 803 C CA . ILE A 1 104 ? 4.448 -2.093 0.485 1.00 94.06 104 ILE A CA 1
ATOM 804 C C . ILE A 1 104 ? 3.289 -1.118 0.239 1.00 94.06 104 ILE A C 1
ATOM 806 O O . ILE A 1 104 ? 3.510 -0.021 -0.268 1.00 94.06 104 ILE A O 1
ATOM 810 N N . VAL A 1 105 ? 2.069 -1.443 0.679 1.00 93.44 105 VAL A N 1
ATOM 811 C CA . VAL A 1 105 ? 0.931 -0.501 0.633 1.00 93.44 105 VAL A CA 1
ATOM 812 C C . VAL A 1 105 ? 1.181 0.718 1.536 1.00 93.44 105 VAL A C 1
ATOM 814 O O . VAL A 1 105 ? 0.871 1.850 1.159 1.00 93.44 105 VAL A O 1
ATOM 817 N N . GLN A 1 106 ? 1.803 0.519 2.704 1.00 91.69 106 GLN A N 1
ATOM 818 C CA . GLN A 1 106 ? 2.227 1.617 3.583 1.00 91.69 106 GLN A CA 1
ATOM 819 C C . GLN A 1 106 ? 3.348 2.467 2.959 1.00 91.69 106 GLN A C 1
ATOM 821 O O . GLN A 1 106 ? 3.316 3.695 3.081 1.00 91.69 106 GLN A O 1
ATOM 826 N N . LEU A 1 107 ? 4.306 1.843 2.260 1.00 92.19 107 LEU A N 1
ATOM 827 C CA . LEU A 1 107 ? 5.339 2.537 1.488 1.00 92.19 107 LEU A CA 1
ATOM 828 C C . LEU A 1 107 ? 4.712 3.405 0.390 1.00 92.19 107 LEU A C 1
ATOM 830 O O . LEU A 1 107 ? 5.002 4.598 0.351 1.00 92.19 107 LEU A O 1
ATOM 834 N N . GLU A 1 108 ? 3.821 2.853 -0.438 1.00 92.69 108 GLU A N 1
ATOM 835 C CA . GLU A 1 108 ? 3.101 3.593 -1.486 1.00 92.69 108 GLU A CA 1
ATOM 836 C C . GLU A 1 108 ? 2.371 4.811 -0.907 1.00 92.69 108 GLU A C 1
ATOM 838 O O . GLU A 1 108 ? 2.563 5.934 -1.375 1.00 92.69 108 GLU A O 1
ATOM 843 N N . PHE A 1 109 ? 1.584 4.619 0.160 1.00 92.31 109 PHE A N 1
ATOM 844 C CA . PHE A 1 109 ? 0.866 5.710 0.824 1.00 92.31 109 PHE A CA 1
ATOM 845 C C . PHE A 1 109 ? 1.821 6.818 1.294 1.00 92.31 109 PHE A C 1
ATOM 847 O O . PHE A 1 109 ? 1.569 8.003 1.051 1.00 92.31 109 PHE A O 1
ATOM 854 N N . ARG A 1 110 ? 2.943 6.444 1.921 1.00 92.50 110 ARG A N 1
ATOM 855 C CA . ARG A 1 110 ? 3.974 7.373 2.407 1.00 92.50 110 ARG A CA 1
ATOM 856 C C . ARG A 1 110 ? 4.692 8.090 1.260 1.00 92.50 110 ARG A C 1
ATOM 858 O O . ARG A 1 110 ? 4.934 9.292 1.355 1.00 92.50 110 ARG A O 1
ATOM 865 N N . LEU A 1 111 ? 5.004 7.403 0.160 1.00 91.19 111 LEU A N 1
ATOM 866 C CA . LEU A 1 111 ? 5.626 8.009 -1.023 1.00 91.19 111 LEU A CA 1
ATOM 867 C C . LEU A 1 111 ? 4.683 9.001 -1.720 1.00 91.19 111 LEU A C 1
ATOM 869 O O . LEU A 1 111 ? 5.150 10.041 -2.190 1.00 91.19 111 LEU A O 1
ATOM 873 N N . LEU A 1 112 ? 3.379 8.713 -1.747 1.00 90.25 112 LEU A N 1
ATOM 874 C CA . LEU A 1 112 ? 2.339 9.562 -2.335 1.00 90.25 112 LEU A CA 1
ATOM 875 C C . LEU A 1 112 ? 2.025 10.803 -1.490 1.00 90.25 112 LEU A C 1
ATOM 877 O O . LEU A 1 112 ? 1.987 11.912 -2.019 1.00 90.25 112 LEU A O 1
ATOM 881 N N . THR A 1 113 ? 1.775 10.620 -0.193 1.00 89.69 113 THR A N 1
ATOM 882 C CA . THR A 1 113 ? 1.249 11.674 0.699 1.00 89.69 113 THR A CA 1
ATOM 883 C C . THR A 1 113 ? 2.325 12.412 1.494 1.00 89.69 113 THR A C 1
ATOM 885 O O . THR A 1 113 ? 2.050 13.480 2.035 1.00 89.69 113 THR A O 1
ATOM 888 N N . LYS A 1 114 ? 3.540 11.849 1.569 1.00 91.75 114 LYS A N 1
ATOM 889 C CA . LYS A 1 114 ? 4.652 12.263 2.449 1.00 91.75 114 LYS A CA 1
ATOM 890 C C . LYS A 1 114 ? 4.358 12.158 3.955 1.00 91.75 114 LYS A C 1
ATOM 892 O O . LYS A 1 114 ? 5.138 12.663 4.754 1.00 91.75 114 LYS A O 1
ATOM 897 N N . VAL A 1 115 ? 3.292 11.451 4.336 1.00 89.94 115 VAL A N 1
ATOM 898 C CA . VAL A 1 115 ? 2.872 11.189 5.724 1.00 89.94 115 VAL A CA 1
ATOM 899 C C . VAL A 1 115 ? 2.657 9.673 5.881 1.00 89.94 115 VAL A C 1
ATOM 901 O O . VAL A 1 115 ? 2.159 9.041 4.946 1.00 89.94 115 VAL A O 1
ATOM 904 N N . PRO A 1 116 ? 3.042 9.019 6.991 1.00 88.88 116 PRO A N 1
ATOM 905 C CA . PRO A 1 116 ? 2.710 7.611 7.200 1.00 88.88 116 PRO A CA 1
ATOM 906 C C . PRO A 1 116 ? 1.201 7.425 7.416 1.00 88.88 116 PRO A C 1
ATOM 908 O O . PRO A 1 116 ? 0.516 8.286 7.968 1.00 88.88 116 PRO A O 1
ATOM 911 N N . ILE A 1 117 ? 0.668 6.268 7.010 1.00 86.38 117 ILE A N 1
ATOM 912 C CA . ILE A 1 117 ? -0.781 6.009 7.067 1.00 86.38 117 ILE A CA 1
ATOM 913 C C . ILE A 1 117 ? -1.348 6.077 8.493 1.00 86.38 117 ILE A C 1
ATOM 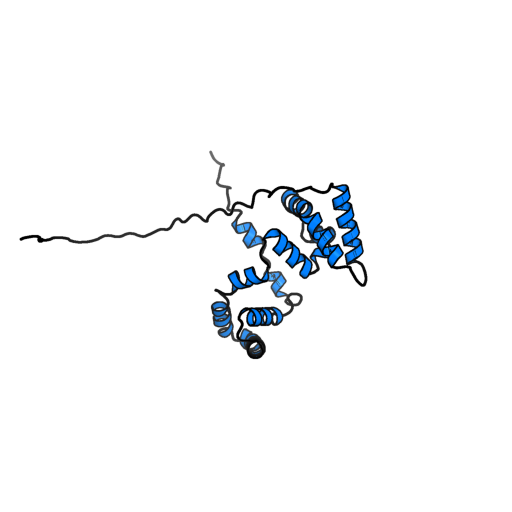915 O O . ILE A 1 117 ? -2.480 6.514 8.676 1.00 86.38 117 ILE A O 1
ATOM 919 N N . MET A 1 118 ? -0.548 5.711 9.500 1.00 84.06 118 MET A N 1
ATOM 920 C CA . MET A 1 118 ? -0.953 5.722 10.909 1.00 84.06 118 MET A CA 1
ATOM 921 C C . MET A 1 118 ? -1.266 7.133 11.411 1.00 84.06 118 MET A C 1
ATOM 923 O O . MET A 1 118 ? -2.334 7.330 11.973 1.00 84.06 118 MET A O 1
ATOM 927 N N . GLU A 1 119 ? -0.421 8.129 11.123 1.00 86.69 119 GLU A N 1
ATOM 928 C CA . GLU A 1 119 ? -0.677 9.530 11.502 1.00 86.69 119 GLU A CA 1
ATOM 929 C C . GLU A 1 119 ? -1.976 10.055 10.868 1.00 86.69 119 GLU A C 1
ATOM 931 O O . GLU A 1 119 ? -2.753 10.747 11.521 1.00 86.69 119 GLU A O 1
ATOM 936 N N . LYS A 1 120 ? -2.274 9.674 9.615 1.00 85.69 120 LYS A N 1
ATOM 937 C CA . LYS A 1 120 ? -3.542 10.048 8.964 1.00 85.69 120 LYS A CA 1
ATOM 938 C C . LYS A 1 120 ? -4.759 9.287 9.487 1.00 85.69 120 LYS A C 1
ATOM 940 O O . LYS A 1 120 ? -5.851 9.854 9.491 1.00 85.69 120 LYS A O 1
ATOM 945 N N . LEU A 1 121 ? -4.595 8.055 9.963 1.00 85.00 121 LEU A N 1
ATOM 946 C CA . LEU A 1 121 ? -5.649 7.333 10.679 1.00 85.00 121 LEU A CA 1
ATOM 947 C C . LEU A 1 121 ? -5.892 7.930 12.073 1.00 85.00 121 LEU A C 1
ATOM 949 O O . LEU A 1 121 ? -7.047 8.084 12.459 1.00 85.00 121 LEU A O 1
ATOM 953 N N . GLU A 1 122 ? -4.844 8.331 12.794 1.00 83.06 122 GLU A N 1
ATOM 954 C CA . GLU A 1 122 ? -4.936 9.019 14.088 1.00 83.06 122 GLU A CA 1
ATOM 955 C C . GLU A 1 122 ? -5.611 10.398 13.951 1.00 83.06 122 GLU A C 1
ATOM 957 O O . GLU A 1 122 ? -6.562 10.687 14.679 1.00 83.06 122 GLU A O 1
ATOM 962 N N . GLU A 1 123 ? -5.213 11.208 12.962 1.00 85.50 123 GLU A N 1
ATOM 963 C CA . GLU A 1 123 ? -5.823 12.512 12.640 1.00 85.50 123 GLU A CA 1
ATOM 964 C C . GLU A 1 123 ? -7.317 12.392 12.289 1.00 85.50 123 GLU A C 1
ATOM 966 O O . GLU A 1 123 ? -8.131 13.206 12.730 1.00 85.50 123 GLU A O 1
ATOM 971 N N . PHE A 1 124 ? -7.695 11.367 11.516 1.00 83.25 124 PHE A N 1
ATOM 972 C CA . PHE A 1 124 ? -9.073 11.165 11.065 1.00 83.25 124 PHE A CA 1
ATOM 973 C C . PHE A 1 124 ? -9.973 10.523 12.134 1.00 83.25 124 PHE A C 1
ATOM 975 O O . PHE A 1 124 ? -11.107 10.962 12.341 1.00 83.25 124 PHE A O 1
ATOM 982 N N . LEU A 1 125 ? -9.491 9.481 12.820 1.00 82.44 125 LEU A N 1
ATOM 983 C CA . LEU A 1 125 ? -10.286 8.712 13.781 1.00 82.44 125 LEU A CA 1
ATOM 984 C C . LEU A 1 125 ? -10.266 9.316 15.187 1.00 82.44 125 LEU A C 1
ATOM 986 O O . LEU A 1 125 ? -11.275 9.211 15.883 1.00 82.44 125 LEU A O 1
ATOM 990 N N . GLY A 1 126 ? -9.186 9.978 15.612 1.00 79.56 126 GLY A N 1
ATOM 991 C CA . GLY A 1 126 ? -9.045 10.556 16.956 1.00 79.56 126 GLY A CA 1
ATOM 992 C C . GLY A 1 126 ? -10.227 11.444 17.394 1.00 79.56 126 GLY A C 1
ATOM 993 O O . GLY A 1 126 ? -10.803 11.197 18.455 1.00 79.56 126 GLY A O 1
ATOM 994 N N . PRO A 1 127 ? -10.691 12.414 16.577 1.00 84.75 127 PRO A N 1
ATOM 995 C CA . PRO A 1 127 ? -11.842 13.271 16.906 1.00 84.75 127 PRO A CA 1
ATOM 996 C C . PRO A 1 127 ? -13.217 12.564 16.925 1.00 84.75 127 PRO A C 1
ATOM 998 O O . PRO A 1 127 ? -14.227 13.153 17.348 1.00 84.75 127 PRO A O 1
ATOM 1001 N N . ALA A 1 128 ? -13.285 11.325 16.425 1.00 78.19 128 ALA A N 1
ATOM 1002 C CA . ALA A 1 128 ? -14.507 10.535 16.275 1.00 78.19 128 ALA A CA 1
ATOM 1003 C C . ALA A 1 128 ? -14.561 9.301 17.197 1.00 78.19 128 ALA A C 1
ATOM 1005 O O . ALA A 1 128 ? -15.655 8.907 17.606 1.00 78.19 128 ALA A O 1
ATOM 1006 N N . SER A 1 129 ? -13.415 8.725 17.567 1.00 79.31 129 SER A N 1
ATOM 1007 C CA . SER A 1 129 ? -13.267 7.454 18.291 1.00 79.31 129 SER A CA 1
ATOM 1008 C C . SER A 1 129 ? -14.132 7.383 19.553 1.00 79.31 129 SER A C 1
ATOM 1010 O O . SER A 1 129 ? -14.990 6.510 19.667 1.00 79.31 129 SER A O 1
ATOM 1012 N N . GLY A 1 130 ? -14.020 8.366 20.450 1.00 75.00 130 GLY A N 1
ATOM 1013 C CA . GLY A 1 130 ? -14.814 8.430 21.682 1.00 75.00 130 GLY A CA 1
ATOM 1014 C C . GLY A 1 130 ? -16.329 8.541 21.447 1.00 75.00 130 GLY A C 1
ATOM 1015 O O . GLY A 1 130 ? -17.116 8.076 22.272 1.00 75.00 130 GLY A O 1
ATOM 1016 N N . LYS A 1 131 ? -16.769 9.099 20.308 1.00 81.19 131 LYS A N 1
ATOM 1017 C CA . LYS A 1 131 ? -18.192 9.119 19.913 1.00 81.19 131 LYS A CA 1
ATOM 1018 C C . LYS A 1 131 ? -18.627 7.747 19.396 1.00 81.19 131 LYS A C 1
ATOM 1020 O O . LYS A 1 131 ? -19.688 7.271 19.791 1.00 81.19 131 LYS A O 1
ATOM 1025 N N . ILE A 1 132 ? -17.796 7.102 18.574 1.00 82.56 132 ILE A N 1
ATOM 1026 C CA . ILE A 1 132 ? -18.030 5.754 18.034 1.00 82.56 132 ILE A CA 1
ATOM 1027 C C . ILE A 1 132 ? -18.131 4.739 19.182 1.00 82.56 132 ILE A C 1
ATOM 1029 O O . ILE A 1 132 ? -19.149 4.062 19.293 1.00 82.56 132 ILE A O 1
ATOM 1033 N N . VAL A 1 133 ? -17.159 4.709 20.101 1.00 82.12 133 VAL A N 1
ATOM 1034 C CA . VAL A 1 133 ? -17.166 3.828 21.286 1.00 82.12 133 VAL A CA 1
ATOM 1035 C C . VAL A 1 133 ? -18.378 4.103 22.184 1.00 82.12 133 VAL A C 1
ATOM 1037 O O . VAL A 1 133 ? -19.042 3.168 22.632 1.00 82.12 133 VAL A O 1
ATOM 1040 N N . LYS A 1 134 ? -18.749 5.375 22.401 1.00 81.38 134 LYS A N 1
ATOM 1041 C CA . LYS A 1 134 ? -19.951 5.736 23.177 1.00 81.38 134 LYS A CA 1
ATOM 1042 C C . LYS A 1 134 ? -21.253 5.248 22.530 1.00 81.38 134 LYS A C 1
ATOM 1044 O O . LYS A 1 134 ? -22.176 4.888 23.257 1.00 81.38 134 LYS A O 1
ATOM 1049 N N . ILE A 1 135 ? -21.340 5.230 21.199 1.00 83.81 135 ILE A N 1
ATOM 1050 C CA . ILE A 1 135 ? -22.493 4.687 20.461 1.00 83.81 135 ILE A CA 1
ATOM 1051 C C . ILE A 1 135 ? -22.467 3.151 20.480 1.00 83.81 135 ILE A C 1
ATOM 1053 O O . ILE A 1 135 ? -23.506 2.529 20.698 1.00 83.81 135 ILE A O 1
ATOM 1057 N N . ALA A 1 136 ? -21.295 2.529 20.326 1.00 81.00 136 ALA A N 1
ATOM 1058 C CA . ALA A 1 136 ? -21.127 1.079 20.391 1.00 81.00 136 ALA A CA 1
ATOM 1059 C C . ALA A 1 136 ? -21.529 0.521 21.769 1.00 81.00 136 ALA A C 1
ATOM 1061 O O . ALA A 1 136 ? -22.303 -0.431 21.833 1.00 81.00 136 ALA A O 1
ATOM 1062 N N . ARG A 1 137 ? -21.134 1.181 22.871 1.00 82.69 137 ARG A N 1
ATOM 1063 C CA . ARG A 1 137 ? -21.538 0.832 24.252 1.00 82.69 137 ARG A CA 1
ATOM 1064 C C . ARG A 1 137 ? -23.058 0.889 24.503 1.00 82.69 137 ARG A C 1
ATOM 1066 O O . ARG A 1 137 ? -23.523 0.373 25.512 1.00 82.69 137 ARG A O 1
ATOM 1073 N N . GLN A 1 138 ? -23.856 1.464 23.595 1.00 84.69 138 GLN A N 1
ATOM 1074 C CA . GLN A 1 138 ? -25.330 1.441 23.654 1.00 84.69 138 GLN A CA 1
ATOM 1075 C C . GLN A 1 138 ? -25.953 0.243 22.908 1.00 84.69 138 GLN A C 1
ATOM 1077 O O . GLN A 1 138 ? -27.164 0.022 22.988 1.00 84.69 138 GLN A O 1
ATOM 1082 N N . LYS A 1 139 ? -25.161 -0.539 22.164 1.00 86.00 139 LYS A N 1
ATOM 1083 C CA . LYS A 1 139 ? -25.615 -1.694 21.377 1.00 86.00 139 LYS A CA 1
ATOM 1084 C C . LYS A 1 139 ? -25.313 -2.985 22.138 1.00 86.00 139 LYS A C 1
ATOM 1086 O O . LYS A 1 139 ? -24.165 -3.402 22.223 1.00 86.00 139 LYS A O 1
ATOM 1091 N N . ARG A 1 140 ? -26.352 -3.672 22.631 1.00 82.88 140 ARG A N 1
ATOM 1092 C CA . ARG A 1 140 ? -26.202 -4.913 23.426 1.00 82.88 140 ARG A CA 1
ATOM 1093 C C . ARG A 1 140 ? -25.335 -5.988 22.752 1.00 82.88 140 ARG A C 1
ATOM 1095 O O . ARG A 1 140 ? -24.554 -6.642 23.427 1.00 82.88 140 ARG A O 1
ATOM 1102 N N . HIS A 1 141 ? -25.419 -6.138 21.428 1.00 83.31 141 HIS A N 1
ATOM 1103 C CA . HIS A 1 141 ? -24.611 -7.115 20.682 1.00 83.31 141 HIS A CA 1
ATOM 1104 C C . HIS A 1 141 ? -23.118 -6.746 20.569 1.00 83.31 141 HIS A C 1
ATOM 1106 O O . HIS A 1 141 ? -22.321 -7.603 20.210 1.00 83.31 141 HIS A O 1
ATOM 1112 N N . MET A 1 142 ? -22.729 -5.501 20.872 1.00 81.12 142 MET A N 1
ATOM 1113 C CA . MET A 1 142 ? -21.325 -5.070 20.904 1.00 81.12 142 MET A CA 1
ATOM 1114 C C . MET A 1 142 ? -20.691 -5.216 22.291 1.00 81.12 142 MET A C 1
ATOM 1116 O O . MET A 1 142 ? -19.482 -5.052 22.394 1.00 81.12 142 MET A O 1
ATOM 1120 N N . GLN A 1 143 ? -21.462 -5.514 23.349 1.00 81.75 143 GLN A N 1
ATOM 1121 C CA . GLN A 1 143 ? -20.946 -5.527 24.725 1.00 81.75 143 GLN A CA 1
ATOM 1122 C C . GLN A 1 143 ? -19.734 -6.445 24.884 1.00 81.75 143 GLN A C 1
ATOM 1124 O O . GLN A 1 143 ? -18.700 -5.965 25.323 1.00 81.75 143 GLN A O 1
ATOM 1129 N N . LYS A 1 144 ? -19.809 -7.696 24.408 1.00 81.94 144 LYS A N 1
ATOM 1130 C CA . LYS A 1 144 ? -18.669 -8.618 24.484 1.00 81.94 144 LYS A CA 1
ATOM 1131 C C . LYS A 1 144 ? -17.429 -8.075 23.758 1.00 81.94 144 LYS A C 1
ATOM 1133 O O . LYS A 1 144 ? -16.358 -8.055 24.338 1.00 81.94 144 LYS A O 1
ATOM 1138 N N . PHE A 1 145 ? -17.576 -7.579 22.525 1.00 80.62 145 PHE A N 1
ATOM 1139 C CA . PHE A 1 145 ? -16.451 -6.987 21.786 1.00 80.62 145 PHE A CA 1
ATOM 1140 C C . PHE A 1 145 ? -15.830 -5.798 22.535 1.00 80.62 145 PHE A C 1
ATOM 1142 O O . PHE A 1 145 ? -14.625 -5.602 22.483 1.00 80.62 145 PHE A O 1
ATOM 1149 N N . LEU A 1 146 ? -16.642 -5.014 23.246 1.00 82.06 146 LEU A N 1
ATOM 1150 C CA . LEU A 1 146 ? -16.172 -3.879 24.038 1.00 82.06 146 LEU A CA 1
ATOM 1151 C C . LEU A 1 146 ? -15.552 -4.311 25.373 1.00 82.06 146 LEU A C 1
ATOM 1153 O O . LEU A 1 146 ? -14.641 -3.643 25.829 1.00 82.06 146 LEU A O 1
ATOM 1157 N N . GLU A 1 147 ? -15.991 -5.422 25.963 1.00 83.12 147 GLU A N 1
ATOM 1158 C CA . GLU A 1 147 ? -15.358 -6.060 27.126 1.00 83.12 147 GLU A CA 1
ATOM 1159 C C . GLU A 1 147 ? -13.991 -6.662 26.740 1.00 83.12 147 GLU A C 1
ATOM 1161 O O . GLU A 1 147 ? -13.000 -6.412 27.424 1.00 83.12 147 GLU A O 1
ATOM 1166 N N . ASP A 1 148 ? -13.919 -7.362 25.600 1.00 80.12 148 ASP A N 1
ATOM 1167 C CA . ASP A 1 148 ? -12.678 -7.875 25.005 1.00 80.12 148 ASP A CA 1
ATOM 1168 C C . ASP A 1 148 ? -11.708 -6.708 24.663 1.00 80.12 148 ASP A C 1
ATOM 1170 O O . ASP A 1 148 ? -10.507 -6.793 24.919 1.00 80.12 148 ASP A O 1
ATOM 1174 N N . LEU A 1 149 ? -12.225 -5.586 24.137 1.00 77.00 149 LEU A N 1
ATOM 1175 C CA . LEU A 1 149 ? -11.450 -4.384 23.790 1.00 77.00 149 LEU A CA 1
ATOM 1176 C C . LEU A 1 149 ? -10.991 -3.581 25.017 1.00 77.00 149 LEU A C 1
ATOM 1178 O O . LEU A 1 149 ? -9.852 -3.122 25.052 1.00 77.00 149 LEU A O 1
ATOM 1182 N N . ASP A 1 150 ? -11.858 -3.394 26.014 1.00 79.12 150 ASP A N 1
ATOM 1183 C CA . ASP A 1 150 ? -11.525 -2.674 27.247 1.00 79.12 150 ASP A CA 1
ATOM 1184 C C . ASP A 1 150 ? -10.464 -3.446 28.055 1.00 79.12 150 ASP A C 1
ATOM 1186 O O . ASP A 1 150 ? -9.607 -2.816 28.667 1.00 79.12 150 ASP A O 1
ATOM 1190 N N . ALA A 1 151 ? -10.445 -4.786 27.999 1.00 77.75 151 ALA A N 1
ATOM 1191 C CA . ALA A 1 151 ? -9.356 -5.591 28.559 1.00 77.75 151 ALA A CA 1
ATOM 1192 C C . ALA A 1 151 ? -8.014 -5.325 27.849 1.00 77.75 151 ALA A C 1
ATOM 1194 O O . ALA A 1 151 ? -7.021 -5.019 28.504 1.00 77.75 151 ALA A O 1
ATOM 1195 N N . VAL A 1 152 ? -7.999 -5.351 26.510 1.00 71.44 152 VAL A N 1
ATOM 1196 C CA . VAL A 1 152 ? -6.809 -5.032 25.694 1.00 71.44 152 VAL A CA 1
ATOM 1197 C C . VAL A 1 152 ? -6.313 -3.594 25.924 1.00 71.44 152 VAL A C 1
ATOM 1199 O O . VAL A 1 152 ? -5.112 -3.341 25.869 1.00 71.44 152 VAL A O 1
ATOM 1202 N N . LEU A 1 153 ? -7.214 -2.651 26.214 1.00 67.56 153 LEU A N 1
ATOM 1203 C CA . LEU A 1 153 ? -6.871 -1.256 26.511 1.00 67.56 153 LEU A CA 1
ATOM 1204 C C . LEU A 1 153 ? -6.386 -1.014 27.948 1.00 67.56 153 LEU A C 1
ATOM 1206 O O . LEU A 1 153 ? -5.774 0.021 28.188 1.00 67.56 153 LEU A O 1
ATOM 1210 N N . VAL A 1 154 ? -6.635 -1.929 28.890 1.00 65.44 154 VAL A N 1
ATOM 1211 C CA . VAL A 1 154 ? -6.075 -1.864 30.256 1.00 65.44 154 VAL A CA 1
ATOM 1212 C C . VAL A 1 154 ? -4.607 -2.307 30.289 1.00 65.44 154 VAL A C 1
ATOM 1214 O O . VAL A 1 154 ? -3.847 -1.801 31.112 1.00 65.44 154 VAL A O 1
ATOM 1217 N N . ASP A 1 155 ? -4.199 -3.192 29.375 1.00 58.97 155 ASP A N 1
ATOM 1218 C CA . ASP A 1 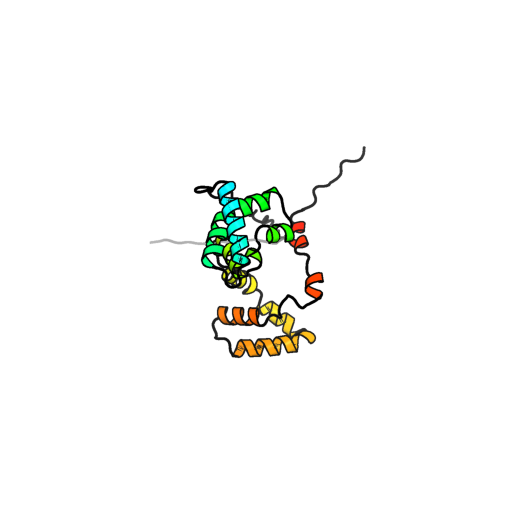155 ? -2.800 -3.611 29.200 1.00 58.97 155 ASP A CA 1
ATOM 1219 C C . ASP A 1 155 ? -1.992 -2.669 28.274 1.00 58.97 155 ASP A C 1
ATOM 1221 O O . ASP A 1 155 ? -0.764 -2.766 28.204 1.00 58.97 155 ASP A O 1
ATOM 1225 N N . ALA A 1 156 ? -2.655 -1.748 27.564 1.00 57.09 156 ALA A N 1
ATOM 1226 C CA . ALA A 1 156 ? -2.008 -0.698 26.774 1.00 57.09 156 ALA A CA 1
ATOM 1227 C C . ALA A 1 156 ? -1.559 0.479 27.663 1.00 57.09 156 ALA A C 1
ATOM 1229 O O . ALA A 1 156 ? -2.190 0.790 28.673 1.00 57.09 156 ALA A O 1
ATOM 1230 N N . SER A 1 157 ? -0.477 1.167 27.283 1.00 55.75 157 SER A N 1
ATOM 1231 C CA . SER A 1 157 ? -0.025 2.363 28.006 1.00 55.75 157 SER A CA 1
ATOM 1232 C C . SER A 1 157 ? -0.978 3.558 27.822 1.00 55.75 157 SER A C 1
ATOM 1234 O O . SER A 1 157 ? -1.838 3.569 26.938 1.00 55.75 157 SER A O 1
ATOM 1236 N N . GLU A 1 158 ? -0.803 4.607 28.637 1.00 58.72 158 GLU A N 1
ATOM 1237 C CA . GLU A 1 158 ? -1.582 5.853 28.523 1.00 58.72 158 GLU A CA 1
ATOM 1238 C C . GLU A 1 158 ? -1.343 6.609 27.191 1.00 58.72 158 GLU A C 1
ATOM 1240 O O . GLU A 1 158 ? -2.085 7.543 26.873 1.00 58.72 158 GLU A O 1
ATOM 1245 N N . ASP A 1 159 ? -0.353 6.207 26.381 1.00 59.19 159 ASP A N 1
ATOM 1246 C CA . ASP A 1 159 ? -0.096 6.798 25.069 1.00 59.19 159 ASP A CA 1
ATOM 1247 C C . ASP A 1 159 ? -1.195 6.423 24.061 1.00 59.19 159 ASP A C 1
ATOM 1249 O O . ASP A 1 159 ? -1.312 5.288 23.591 1.00 59.19 159 ASP A O 1
ATOM 1253 N N . ALA A 1 160 ? -1.969 7.423 23.630 1.00 55.41 160 ALA A N 1
ATOM 1254 C CA . ALA A 1 160 ? -3.112 7.242 22.730 1.00 55.41 160 ALA A CA 1
ATOM 1255 C C . ALA A 1 160 ? -2.773 6.554 21.386 1.00 55.41 160 ALA A C 1
ATOM 1257 O O . ALA A 1 160 ? -3.647 5.931 20.782 1.00 55.41 160 ALA A O 1
ATOM 1258 N N . SER A 1 161 ? -1.519 6.631 20.923 1.00 59.47 161 SER A N 1
ATOM 1259 C CA . SER A 1 161 ? -1.047 5.915 19.727 1.00 59.47 161 SER A CA 1
ATOM 1260 C C . SER A 1 161 ? -0.807 4.420 19.993 1.00 59.47 161 SER A C 1
ATOM 1262 O O . SER A 1 161 ? -0.949 3.602 19.088 1.00 59.47 161 SER A O 1
ATOM 1264 N N . GLU A 1 162 ? -0.455 4.019 21.218 1.00 61.44 162 GLU A N 1
ATOM 1265 C CA . GLU A 1 162 ? -0.372 2.605 21.608 1.00 61.44 162 GLU A CA 1
ATOM 1266 C C . GLU A 1 162 ? -1.771 2.014 21.805 1.00 61.44 162 GLU A C 1
ATOM 1268 O O . GLU A 1 162 ? -2.087 0.987 21.205 1.00 61.44 162 GLU A O 1
ATOM 1273 N N . ALA A 1 163 ? -2.662 2.743 22.485 1.00 57.12 163 ALA A N 1
ATOM 1274 C CA . ALA A 1 163 ? -4.084 2.408 22.563 1.00 57.12 163 ALA A CA 1
ATOM 1275 C C . ALA A 1 163 ? -4.736 2.258 21.170 1.00 57.12 163 ALA A C 1
ATOM 1277 O O . ALA A 1 163 ? -5.480 1.308 20.932 1.00 57.12 163 ALA A O 1
ATOM 1278 N N . LEU A 1 164 ? -4.436 3.141 20.207 1.00 64.25 164 LEU A N 1
ATOM 1279 C CA . LEU A 1 164 ? -4.972 3.033 18.842 1.00 64.25 164 LEU A CA 1
ATOM 1280 C C . LEU A 1 164 ? -4.383 1.847 18.056 1.00 64.25 164 LEU A C 1
ATOM 1282 O O . LEU A 1 164 ? -5.119 1.199 17.311 1.00 64.25 164 LEU A O 1
ATOM 1286 N N . LYS A 1 165 ? -3.101 1.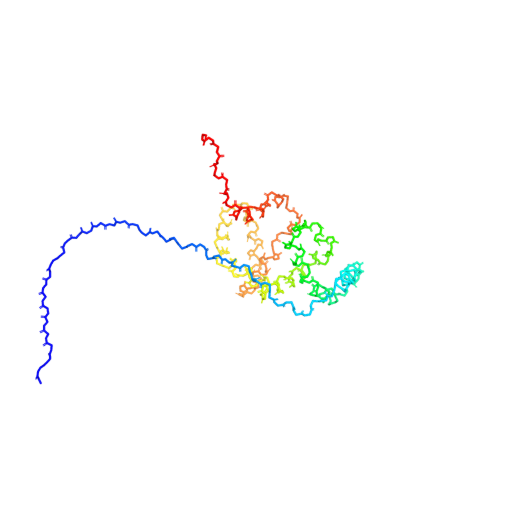504 18.245 1.00 65.44 165 LYS A N 1
ATOM 1287 C CA . LYS A 1 165 ? -2.515 0.270 17.680 1.00 65.44 165 LYS A CA 1
ATOM 1288 C C . LYS A 1 165 ? -3.183 -0.976 18.265 1.00 65.44 165 LYS A C 1
ATOM 1290 O O . LYS A 1 165 ? -3.522 -1.874 17.501 1.00 65.44 165 LYS A O 1
ATOM 1295 N N . ALA A 1 166 ? -3.429 -0.992 19.575 1.00 62.75 166 ALA A N 1
ATOM 1296 C CA . ALA A 1 166 ? -4.119 -2.076 20.270 1.00 62.75 166 ALA A CA 1
ATOM 1297 C C . ALA A 1 166 ? -5.584 -2.224 19.809 1.00 62.75 166 ALA A C 1
ATOM 1299 O O . ALA A 1 166 ? -6.049 -3.333 19.564 1.00 62.75 166 ALA A O 1
ATOM 1300 N N . ILE A 1 167 ? -6.297 -1.113 19.580 1.00 65.94 167 ILE A N 1
ATOM 1301 C CA . ILE A 1 167 ? -7.638 -1.133 18.968 1.00 65.94 167 ILE A CA 1
ATOM 1302 C C . ILE A 1 167 ? -7.585 -1.727 17.554 1.00 65.94 167 ILE A C 1
ATOM 1304 O O . ILE A 1 167 ? -8.435 -2.544 17.208 1.00 65.94 167 ILE A O 1
ATOM 1308 N N . LEU A 1 168 ? -6.602 -1.340 16.734 1.00 64.94 168 LEU A N 1
ATOM 1309 C CA . LEU A 1 168 ? -6.471 -1.830 15.358 1.00 64.94 168 LEU A CA 1
ATOM 1310 C C . LEU A 1 168 ? -6.055 -3.307 15.269 1.00 64.94 168 LEU A C 1
ATOM 1312 O O . LEU A 1 168 ? -6.458 -3.966 14.314 1.00 64.94 168 LEU A O 1
ATOM 1316 N N . SER A 1 169 ? -5.305 -3.842 16.239 1.00 62.56 169 SER A N 1
ATOM 1317 C CA . SER A 1 169 ? -5.006 -5.281 16.329 1.00 62.56 169 SER A CA 1
ATOM 1318 C C . SER A 1 169 ? -6.132 -6.101 16.972 1.00 62.56 169 SER A C 1
ATOM 1320 O O . SER A 1 169 ? -6.235 -7.294 16.698 1.00 62.56 169 SER A O 1
ATOM 1322 N N . ALA A 1 170 ? -6.995 -5.476 17.780 1.00 57.19 170 ALA A N 1
ATOM 1323 C CA . ALA A 1 170 ? -8.205 -6.087 18.337 1.00 57.19 170 ALA A CA 1
ATOM 1324 C C . ALA A 1 170 ? -9.413 -6.067 17.376 1.00 57.19 170 ALA A C 1
ATOM 1326 O O . ALA A 1 170 ? -10.429 -6.711 17.652 1.00 57.19 170 ALA A O 1
ATOM 1327 N N . LEU A 1 171 ? -9.334 -5.361 16.240 1.00 57.16 171 LEU A N 1
ATOM 1328 C CA . LEU A 1 171 ? -10.314 -5.524 15.166 1.00 57.16 171 LEU A CA 1
ATOM 1329 C C . LEU A 1 171 ? -10.255 -6.970 14.639 1.00 57.16 171 LEU A C 1
ATOM 1331 O O . LEU A 1 171 ? -9.165 -7.459 14.340 1.00 57.16 171 LEU A O 1
ATOM 1335 N N . PRO A 1 172 ? -11.400 -7.662 14.476 1.00 51.50 172 PRO A N 1
ATOM 1336 C CA . PRO A 1 172 ? -11.403 -9.012 13.923 1.00 51.50 172 PRO A CA 1
ATOM 1337 C C . PRO A 1 172 ? -10.827 -8.998 12.505 1.00 51.50 172 PRO A C 1
ATOM 1339 O O . PRO A 1 172 ? -11.167 -8.117 11.711 1.00 51.50 172 PRO A O 1
ATOM 1342 N N . GLU A 1 173 ? -9.990 -9.988 12.176 1.00 47.97 173 GLU A N 1
ATOM 1343 C CA . GLU A 1 173 ? -9.372 -10.115 10.852 1.00 47.97 173 GLU A CA 1
ATOM 1344 C C . GLU A 1 173 ? -10.426 -9.966 9.743 1.00 47.97 173 GLU A C 1
ATOM 1346 O O . GLU A 1 173 ? -11.307 -10.817 9.571 1.00 47.97 173 GLU A O 1
ATOM 1351 N N . ALA A 1 174 ? -10.325 -8.882 8.965 1.00 43.31 174 ALA A N 1
ATOM 1352 C CA . ALA A 1 174 ? -11.369 -8.439 8.035 1.00 43.31 174 ALA A CA 1
ATOM 1353 C C . ALA A 1 174 ? -11.664 -9.421 6.877 1.00 43.31 174 ALA A C 1
ATOM 1355 O O . ALA A 1 174 ? -12.582 -9.201 6.090 1.00 43.31 174 ALA A O 1
ATOM 1356 N N . ASN A 1 175 ? -10.923 -10.528 6.804 1.00 41.53 175 ASN A N 1
ATOM 1357 C CA . ASN A 1 175 ? -11.095 -11.620 5.852 1.00 41.53 175 ASN A CA 1
ATOM 1358 C C . ASN A 1 175 ? -12.298 -12.535 6.164 1.00 41.53 175 ASN A C 1
ATOM 1360 O O . ASN A 1 175 ? -12.735 -13.261 5.273 1.00 41.53 175 ASN A O 1
ATOM 1364 N N . ASN A 1 176 ? -12.834 -12.525 7.396 1.00 42.19 176 ASN A N 1
ATOM 1365 C CA . ASN A 1 176 ? -13.811 -13.528 7.859 1.00 42.19 176 ASN A CA 1
ATOM 1366 C C . ASN A 1 176 ? -15.228 -13.005 8.189 1.00 42.19 176 ASN A C 1
ATOM 1368 O O . ASN A 1 176 ? -16.080 -13.796 8.597 1.00 42.19 176 ASN A O 1
ATOM 1372 N N . LEU A 1 177 ? -15.539 -11.718 7.978 1.00 37.50 177 LEU A N 1
ATOM 1373 C CA . LEU A 1 177 ? -16.920 -11.218 8.086 1.00 37.50 177 LEU A CA 1
ATOM 1374 C C . LEU A 1 177 ? -17.632 -11.252 6.717 1.00 37.50 177 LEU A C 1
ATOM 1376 O O . LEU A 1 177 ? -17.247 -10.496 5.821 1.00 37.50 177 LEU A O 1
ATOM 1380 N N . PRO A 1 178 ? -18.725 -12.026 6.539 1.00 42.97 178 PRO A N 1
ATOM 1381 C CA . PRO A 1 178 ? -19.489 -12.013 5.288 1.00 42.97 178 PRO A CA 1
ATOM 1382 C C . PRO A 1 178 ? -20.148 -10.651 5.007 1.00 42.97 178 PRO A C 1
ATOM 1384 O O . PRO A 1 178 ? -20.359 -10.307 3.846 1.00 42.97 178 PRO A O 1
ATOM 1387 N N . GLU A 1 179 ? -20.412 -9.842 6.039 1.00 41.34 179 GLU A N 1
ATOM 1388 C CA . GLU A 1 179 ? -20.973 -8.490 5.902 1.00 41.34 179 GLU A CA 1
ATOM 1389 C C . GLU A 1 179 ? -19.993 -7.458 5.321 1.00 41.34 179 GLU A C 1
ATOM 1391 O O . GLU A 1 179 ? -20.440 -6.453 4.774 1.00 41.34 179 GLU A O 1
ATOM 1396 N N . VAL A 1 180 ? -18.673 -7.697 5.327 1.00 42.09 180 VAL A N 1
ATOM 1397 C CA . VAL A 1 180 ? -17.717 -6.770 4.678 1.00 42.09 180 VAL A CA 1
ATOM 1398 C C . VAL A 1 180 ? -17.935 -6.738 3.158 1.00 42.09 180 VAL A C 1
ATOM 1400 O O . VAL A 1 180 ? -17.783 -5.689 2.536 1.00 42.09 180 VAL A O 1
ATOM 1403 N N . LYS A 1 181 ? -18.432 -7.834 2.562 1.00 38.00 181 LYS A N 1
ATOM 1404 C CA . LYS A 1 181 ? -18.889 -7.857 1.159 1.00 38.00 181 LYS A CA 1
ATOM 1405 C C . LYS A 1 181 ? -20.164 -7.037 0.916 1.00 38.00 181 LYS A C 1
ATOM 1407 O O . LYS A 1 181 ? -20.399 -6.633 -0.215 1.00 38.00 181 LYS A O 1
ATOM 1412 N N . ALA A 1 182 ? -20.969 -6.783 1.950 1.00 40.41 182 ALA A N 1
ATOM 1413 C CA . ALA A 1 182 ? -22.164 -5.937 1.884 1.00 40.41 182 ALA A CA 1
ATOM 1414 C C . ALA A 1 182 ? -21.879 -4.459 2.224 1.00 40.41 182 ALA A C 1
ATOM 1416 O O . ALA A 1 182 ? -22.697 -3.592 1.925 1.00 40.41 182 ALA A O 1
ATOM 1417 N N . LEU A 1 183 ? -20.717 -4.162 2.821 1.00 38.72 183 LEU A N 1
ATOM 1418 C CA . LEU A 1 183 ? -20.264 -2.809 3.169 1.00 38.72 183 LEU A CA 1
ATOM 1419 C C . LEU A 1 183 ? -19.228 -2.228 2.191 1.00 38.72 183 LEU A C 1
ATOM 1421 O O . LEU A 1 183 ? -18.662 -1.167 2.453 1.00 38.72 183 LEU A O 1
ATOM 1425 N N . LEU A 1 184 ? -19.050 -2.849 1.021 1.00 46.59 184 LEU A N 1
ATOM 1426 C CA . LEU A 1 184 ? -18.545 -2.149 -0.158 1.00 46.59 184 LEU A CA 1
ATOM 1427 C C . LEU A 1 184 ? -19.684 -1.339 -0.793 1.00 46.59 184 LEU A C 1
ATOM 1429 O O . LEU A 1 184 ? -20.460 -1.853 -1.595 1.00 46.59 184 LEU A O 1
ATOM 1433 N N . PRO A 1 185 ? -19.748 -0.042 -0.466 1.00 41.41 185 PRO A N 1
ATOM 1434 C CA . PRO A 1 185 ? -19.825 0.933 -1.541 1.00 41.41 185 PRO A CA 1
ATOM 1435 C C . PRO A 1 185 ? -18.720 1.988 -1.390 1.00 41.41 185 PRO A C 1
ATOM 1437 O O . PRO A 1 185 ? -18.993 3.178 -1.239 1.00 41.41 185 PRO A O 1
ATOM 1440 N N . LEU A 1 186 ? -17.452 1.577 -1.525 1.00 40.69 186 LEU A N 1
ATOM 1441 C CA . LEU A 1 186 ? -16.371 2.523 -1.856 1.00 40.69 186 LEU A CA 1
ATOM 1442 C C . LEU A 1 186 ? -16.666 3.264 -3.178 1.00 40.69 186 LEU A C 1
ATOM 1444 O O . LEU A 1 186 ? -16.271 4.416 -3.347 1.00 40.69 186 LEU A O 1
ATOM 1448 N N . GLU A 1 187 ? -17.470 2.657 -4.057 1.00 42.06 187 GLU A N 1
ATOM 1449 C CA . GLU A 1 187 ? -18.071 3.322 -5.214 1.00 42.06 187 GLU A CA 1
ATOM 1450 C C . GLU A 1 187 ? -18.954 4.522 -4.844 1.00 42.06 187 GLU A C 1
ATOM 1452 O O . GLU A 1 187 ? -18.964 5.489 -5.594 1.00 42.06 187 GLU A O 1
ATOM 1457 N N . ALA A 1 188 ? -19.651 4.546 -3.700 1.00 38.03 188 ALA A N 1
ATOM 1458 C CA . ALA A 1 188 ? -20.476 5.701 -3.322 1.00 38.03 188 ALA A CA 1
ATOM 1459 C C . ALA A 1 188 ? -19.627 6.946 -3.010 1.00 38.03 188 ALA A C 1
ATOM 1461 O O . ALA A 1 188 ? -20.041 8.065 -3.320 1.00 38.03 188 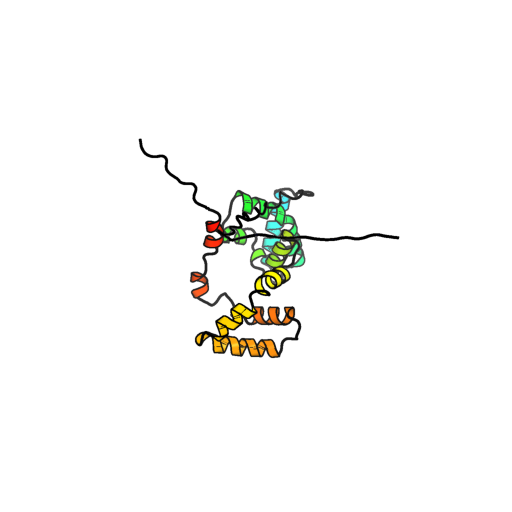ALA A O 1
ATOM 1462 N N . LEU A 1 189 ? -18.418 6.755 -2.466 1.00 39.72 189 LEU A N 1
ATOM 1463 C CA . LEU A 1 189 ? -17.480 7.845 -2.178 1.00 39.72 189 LEU A CA 1
ATOM 1464 C C . LEU A 1 189 ? -16.833 8.416 -3.456 1.00 39.72 189 LEU A C 1
ATOM 1466 O O . LEU A 1 189 ? -16.446 9.583 -3.484 1.00 39.72 189 LEU A O 1
ATOM 1470 N N . LEU A 1 190 ? -16.770 7.622 -4.532 1.00 42.72 190 LEU A N 1
ATOM 1471 C CA . LEU A 1 190 ? -16.397 8.077 -5.877 1.00 42.72 190 LEU A CA 1
ATOM 1472 C C . LEU A 1 190 ? -17.597 8.684 -6.630 1.00 42.72 190 LEU A C 1
ATOM 1474 O O . LEU A 1 190 ? -17.478 9.736 -7.258 1.00 42.72 190 LEU A O 1
ATOM 1478 N N . CYS A 1 191 ? -18.775 8.069 -6.526 1.00 35.78 191 CYS A N 1
ATOM 1479 C CA . CYS A 1 191 ? -19.982 8.458 -7.252 1.00 35.78 191 CYS A CA 1
ATOM 1480 C C . CYS A 1 191 ? -20.582 9.784 -6.754 1.00 35.78 191 CYS A C 1
ATOM 1482 O O . CYS A 1 191 ? -21.130 10.535 -7.557 1.00 35.78 191 CYS A O 1
ATOM 1484 N N . GLN A 1 192 ? -20.388 10.165 -5.482 1.00 39.03 192 GLN A N 1
ATOM 1485 C CA . GLN A 1 192 ? -20.764 11.507 -5.003 1.00 39.03 192 GLN A CA 1
ATOM 1486 C C . GLN A 1 192 ? -19.986 12.662 -5.667 1.00 39.03 192 GLN A C 1
ATOM 1488 O O . GLN A 1 192 ? -20.423 13.806 -5.566 1.00 39.03 192 GLN A O 1
ATOM 1493 N N . GLN A 1 193 ? -18.889 12.397 -6.394 1.00 42.75 193 GLN A N 1
ATOM 1494 C CA . GLN A 1 193 ? -18.251 13.401 -7.262 1.00 42.75 193 GLN A CA 1
ATOM 1495 C C . GLN A 1 193 ? -18.821 13.414 -8.696 1.00 42.75 193 GLN A C 1
ATOM 1497 O O . GLN A 1 193 ? -18.611 14.382 -9.426 1.00 42.75 193 GLN A O 1
ATOM 1502 N N . SER A 1 194 ? -19.602 12.402 -9.093 1.00 42.38 194 SER A N 1
ATOM 1503 C CA . SER A 1 194 ? -20.309 12.333 -10.382 1.00 42.38 194 SER A CA 1
ATOM 1504 C C . SER A 1 194 ? -21.658 13.067 -10.318 1.00 42.38 194 SER A C 1
ATOM 1506 O O . SER A 1 194 ? -22.740 12.512 -10.525 1.00 42.38 194 SER A O 1
ATOM 1508 N N . GLY A 1 195 ? -21.595 14.356 -9.978 1.00 34.53 195 GLY A N 1
ATOM 1509 C CA . GLY A 1 195 ? -22.749 15.231 -9.769 1.00 34.53 195 GLY A CA 1
ATOM 1510 C C . GLY A 1 195 ? -23.496 15.624 -11.049 1.00 34.53 195 GLY A C 1
ATOM 1511 O O . GLY A 1 195 ? -23.497 16.793 -11.413 1.00 34.53 195 GLY A O 1
ATOM 1512 N N . SER A 1 196 ? -24.151 14.655 -11.698 1.00 39.94 196 SER A N 1
ATOM 1513 C CA . SER A 1 196 ? -25.347 14.815 -12.549 1.00 39.94 196 SER A CA 1
ATOM 1514 C C . SER A 1 196 ? -25.438 16.099 -13.392 1.00 39.94 196 SER A C 1
ATOM 1516 O O . SER A 1 196 ? -26.156 17.032 -13.027 1.0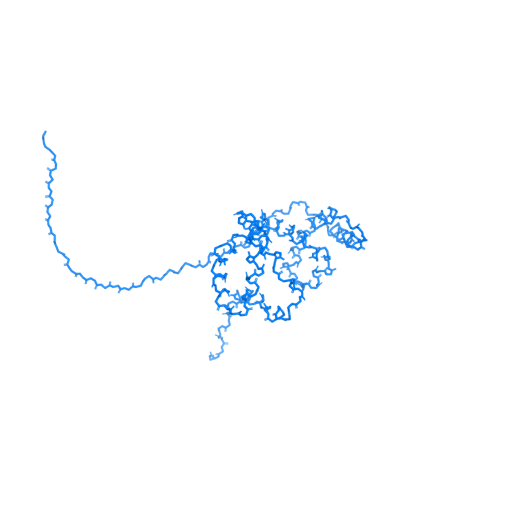0 39.94 196 SER A O 1
ATOM 1518 N N . ASN A 1 197 ? -24.835 16.110 -14.587 1.00 35.56 197 ASN A N 1
ATOM 1519 C CA . ASN A 1 197 ? -25.136 17.128 -15.602 1.00 35.56 197 ASN A CA 1
ATOM 1520 C C . ASN A 1 197 ? -25.798 16.528 -16.852 1.00 35.56 197 ASN A C 1
ATOM 1522 O O . ASN A 1 197 ? -25.259 16.569 -17.953 1.00 35.56 197 ASN A O 1
ATOM 1526 N N . LEU A 1 198 ? -26.992 15.959 -16.652 1.00 41.28 198 LEU A N 1
ATOM 1527 C CA . LEU A 1 198 ? -27.903 15.561 -17.726 1.00 41.28 198 LEU A CA 1
ATOM 1528 C C . LEU A 1 198 ? -29.272 16.234 -17.537 1.00 41.28 198 LEU A C 1
ATOM 1530 O O . LEU A 1 198 ? -30.288 15.584 -17.296 1.00 41.28 198 LEU A O 1
ATOM 1534 N N . ARG A 1 199 ? -29.297 17.570 -17.622 1.00 36.53 199 ARG A N 1
ATOM 1535 C CA . ARG A 1 199 ? -30.547 18.336 -17.722 1.00 36.53 199 ARG A CA 1
ATOM 1536 C C . ARG A 1 199 ? -30.877 18.642 -19.183 1.00 36.53 199 ARG A C 1
ATOM 1538 O O . ARG A 1 199 ? -30.352 19.586 -19.751 1.00 36.53 199 ARG A O 1
ATOM 1545 N N . GLN A 1 200 ? -31.795 17.837 -19.715 1.00 43.69 200 GLN A N 1
ATOM 1546 C CA . GLN A 1 200 ? -32.870 18.240 -20.632 1.00 43.69 200 GLN A CA 1
ATOM 1547 C C . GLN A 1 200 ? -32.490 19.122 -21.839 1.00 43.69 200 GLN A C 1
ATOM 1549 O O . GLN A 1 200 ? -32.507 20.346 -21.754 1.00 43.69 200 GLN A O 1
ATOM 1554 N N . VAL A 1 201 ? -32.343 18.487 -23.008 1.00 37.72 201 VAL A N 1
ATOM 1555 C CA . VAL A 1 201 ? -32.715 19.092 -24.301 1.00 37.72 201 VAL A CA 1
ATOM 1556 C C . VAL A 1 201 ? -33.530 18.068 -25.099 1.00 37.72 201 VAL A C 1
ATOM 1558 O O . VAL A 1 201 ? -32.981 17.248 -25.829 1.00 37.72 201 VAL A O 1
ATOM 1561 N N . THR A 1 202 ? -34.849 18.104 -24.923 1.00 43.16 202 THR A N 1
ATOM 1562 C CA . THR A 1 202 ? -35.856 17.427 -25.759 1.00 43.16 202 THR A CA 1
ATOM 1563 C C . THR A 1 202 ? -37.149 18.222 -25.659 1.00 43.16 202 THR A C 1
ATOM 1565 O O . THR A 1 202 ? -37.563 18.505 -24.535 1.00 43.16 202 THR A O 1
ATOM 1568 N N . GLN A 1 203 ? -37.796 18.464 -26.804 1.00 38.19 203 GLN A N 1
ATOM 1569 C CA . GLN A 1 203 ? -38.951 19.356 -26.996 1.00 38.19 203 GLN A CA 1
ATOM 1570 C C . GLN A 1 203 ? -38.572 20.851 -26.873 1.00 38.19 203 GLN A C 1
ATOM 1572 O O . GLN A 1 203 ? -37.824 21.233 -25.976 1.00 38.19 203 GLN A O 1
ATOM 1577 N N . GLU A 1 204 ? -39.024 21.731 -27.769 1.00 38.03 204 GLU A N 1
ATOM 1578 C CA . GLU A 1 204 ? -39.925 21.526 -28.930 1.00 38.03 204 GLU A CA 1
ATOM 1579 C C . GLU A 1 204 ? -39.168 21.429 -30.268 1.00 38.03 204 GLU A C 1
ATOM 1581 O O . GLU A 1 204 ? -38.255 22.252 -30.500 1.00 38.03 204 GLU A O 1
#

Secondary structure (DSSP, 8-state):
--------------------------------------S---HHHHHHHHHHHHHHHTSSS--HHHHHHHHHHHHHHHHHHHHHT---HHHHHHH-GGGGSHHHHHHHHHHHHSS-HHHHHHHHHHHHHHHHHHHHTT-GGGHHHHHHHHHHHHSS-S-HHHHHHHHHHHS--TTS-GGGGTS--HHHHHHTT-----------

pLDDT: mean 70.04, std 23.41, range [31.58, 97.38]

Foldseek 3Di:
DDDDDDDDDDDDDDDDDDDDDPPVPPDPPDDPDPDDPDDQDDPVVLLVLLVVLVVQVPDPHHDVVSNLVSLLNNLVVLVVCCVPVVDDPVVSCVSNVCCVPVVSVQSSVCSRVVDGVLVVCCVVCVVPVVVVLVVLVVDPVCVVLVVVLVVLQVPFDPPVSSSVVSVVVSPPDPVPDPCVVVPPPPVVVVCVVVPDDPDDDDDD

Sequence (204 aa):
MKALTKENTERIPRKKKPTEDECTAPRRTERPSAAVLADAEDAETIAGHVLAMTKEVAKARPDMAYIEDCMSRTLPSRREWVSQDSPSVDDIIKKYPALLIGSIVQLEFRLLTKVPIMEKLEEFLGPASGKIVKIARQKRHMQKFLEDLDAVLVDASEDASEALKAILSALPEANNLPEVKALLPLEALLCQQSGSNLRQVTQE